Protein 1ML9 (pdb70)

GO terms:
  GO:0140949 histone H3K9 trimethyltransferase activity (F, EXP)
  GO:0005515 protein binding (F, IPI)

Radius of gyration: 18.86 Å; Cα contacts (8 Å, |Δi|>4): 586; chains: 1; bounding box: 35×44×51 Å

Secondary structure (P-SEA, 3-state):
cbbbbbbbccccccccccbbbbcbbbbcccccccccccbbbbbcccccccccccccccccccccccccccccccccccccaaaaaaccbbbbbccccccccccccccccccccbbbbbcccccccccccccccccccccccccccbbbcaaaaaaaaaccccccccccccccccccccccccccccccbbbbbbccccccccccbbbbccccbbbbbbbccccccccccccccccccccccbbbbbcccccccccccccc

CATH classification: 2.170.270.10

Solvent-accessible surface area: 13107 Å² total; per-residue (Å²): 221,50,90,64,58,52,36,43,211,92,61,151,30,139,34,92,110,93,20,138,82,32,118,104,16,62,90,11,214,130,11,78,81,12,35,132,86,134,101,92,24,2,81,16,84,63,39,56,25,0,42,111,86,109,1,82,4,6,101,87,46,78,123,152,69,25,3,8,0,56,74,78,69,102,102,45,38,16,1,43,55,66,3,18,87,63,74,56,28,1,17,0,0,11,151,65,15,67,14,32,79,81,0,37,0,15,19,1,58,108,22,36,85,14,31,3,32,2,24,55,10,75,126,123,24,36,0,0,50,2,73,63,78,3,104,98,0,38,13,1,13,53,3,6,0,32,12,4,17,5,123,49,0,72,109,41,43,25,109,14,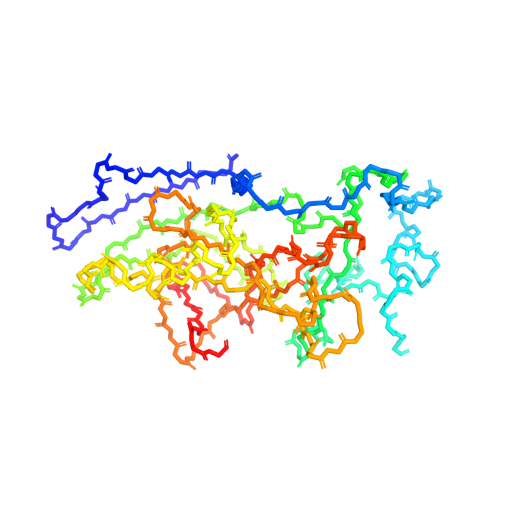80,122,86,95,114,11,72,42,38,16,29,35,6,74,79,34,40,70,116,100,72,45,60,104,67,35,34,26,138,26,15,12,4,7,0,16,89,62,0,0,5,0,37,17,4,26,75,30,107,113,18,10,0,20,39,3,8,22,0,12,9,38,36,22,40,30,26,10,26,12,0,0,0,0,42,86,99,4,82,133,42,57,38,0,17,2,28,56,122,113,82,65,75,47,36,30,47,54,59,97

Structure (mmCIF, N/CA/C/O backbone):
data_1ML9
#
_entry.id   1ML9
#
_cell.length_a   36.73
_cell.length_b   81.56
_cell.length_c   101.27
_cell.angle_alpha   90
_cell.angle_beta   90
_cell.angle_gamma   90
#
_symmetry.space_group_name_H-M   'P 21 21 21'
#
loop_
_entity.id
_entity.type
_entity.pdbx_description
1 polymer 'Histone H3 methyltransferase DIM-5'
2 non-polymer 'ZINC ION'
3 non-polymer 'UNKNOWN LIGAND'
4 water water
#
loop_
_atom_site.group_PDB
_atom_site.id
_atom_site.type_symbol
_atom_site.label_atom_id
_atom_site.label_alt_id
_atom_site.label_comp_id
_atom_site.label_asym_id
_atom_site.label_entity_id
_atom_site.label_seq_id
_atom_site.pdbx_PDB_ins_code
_atom_site.Cartn_x
_atom_site.Cartn_y
_atom_site.Cartn_z
_atom_site.occupancy
_atom_site.B_iso_or_equiv
_atom_site.auth_seq_id
_atom_site.auth_comp_id
_atom_site.auth_asym_id
_atom_site.auth_atom_id
_atom_site.pdbx_PDB_model_num
ATOM 1 N N . GLN A 1 9 ? 27.590 68.604 37.571 1.00 47.00 25 GLN A N 1
ATOM 2 C CA . GLN A 1 9 ? 28.279 69.740 36.886 1.00 45.98 25 GLN A CA 1
ATOM 3 C C . GLN A 1 9 ? 27.456 71.006 37.067 1.00 41.62 25 GLN A C 1
ATOM 4 O O . GLN A 1 9 ? 27.977 72.033 37.503 1.00 40.96 25 GLN A O 1
ATOM 10 N N . LEU A 1 10 ? 26.171 70.927 36.725 1.00 38.15 26 LEU A N 1
ATOM 11 C CA .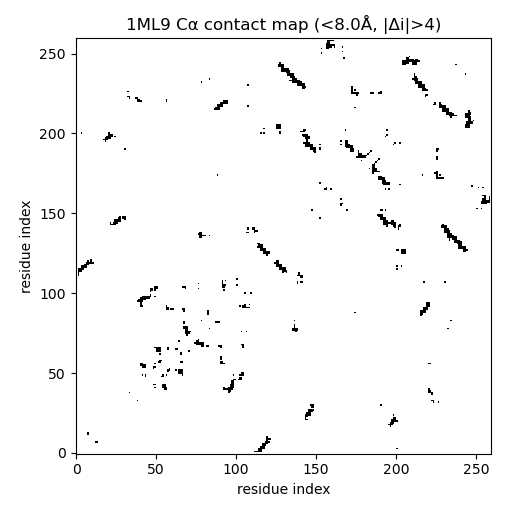 LEU A 1 10 ? 25.273 72.067 36.879 1.00 34.81 26 LEU A CA 1
ATOM 12 C C . LEU A 1 10 ? 24.872 72.089 38.346 1.00 32.74 26 LEU A C 1
ATOM 13 O O . LEU A 1 10 ? 24.718 71.035 38.975 1.00 33.66 26 LEU A O 1
ATOM 18 N N . PRO A 1 11 ? 24.691 73.286 38.915 1.00 28.14 27 PRO A N 1
ATOM 19 C CA . PRO A 1 11 ? 24.316 73.353 40.331 1.00 25.86 27 PRO A CA 1
ATOM 20 C C . PRO A 1 11 ? 22.866 73.022 40.651 1.00 24.23 27 PRO A C 1
ATOM 21 O O . PRO A 1 11 ? 21.985 73.120 39.796 1.00 27.13 27 PRO A O 1
ATOM 25 N N . ILE A 1 12 ? 22.635 72.589 41.885 1.00 21.70 28 ILE A N 1
ATOM 26 C CA . ILE A 1 12 ? 21.289 72.294 42.355 1.00 19.22 28 ILE A CA 1
ATOM 27 C C . ILE A 1 12 ? 21.159 73.078 43.655 1.00 20.52 28 ILE A C 1
ATOM 28 O O . ILE A 1 12 ? 21.999 72.964 44.555 1.00 17.23 28 ILE A O 1
ATOM 33 N N . SER A 1 13 ? 20.121 73.900 43.746 1.00 19.69 29 SER A N 1
ATOM 34 C CA . SER A 1 13 ? 19.913 74.686 44.944 1.00 19.23 29 SER A CA 1
ATOM 35 C C . SER A 1 13 ? 18.693 74.127 45.631 1.00 18.33 29 SER A C 1
ATOM 36 O O . SER A 1 13 ? 17.995 73.269 45.079 1.00 16.70 29 SER A O 1
ATOM 39 N N . ILE A 1 14 ? 18.456 74.598 46.846 1.00 15.43 30 ILE A N 1
ATOM 40 C CA . ILE A 1 14 ? 17.314 74.151 47.617 1.00 16.85 30 ILE A CA 1
ATOM 41 C C . ILE A 1 14 ? 16.859 75.345 48.424 1.00 18.98 30 ILE A C 1
ATOM 42 O O . ILE A 1 14 ? 17.682 76.112 48.921 1.00 20.55 30 ILE A O 1
ATOM 47 N N . VAL A 1 15 ? 15.549 75.528 48.511 1.00 18.67 31 VAL A N 1
ATOM 48 C CA . VAL A 1 15 ? 14.985 76.623 49.287 1.00 19.05 31 VAL A CA 1
ATOM 49 C C . VAL A 1 15 ? 13.742 76.107 50.003 1.00 19.44 31 VAL A C 1
ATOM 50 O O . VAL A 1 15 ? 13.028 75.245 49.483 1.00 18.00 31 VAL A O 1
ATOM 54 N N . ASN A 1 16 ? 13.502 76.610 51.207 1.00 17.68 32 ASN A N 1
ATOM 55 C CA . ASN A 1 16 ? 12.319 76.226 51.959 1.00 20.17 32 ASN A CA 1
ATOM 56 C C . ASN A 1 16 ? 11.787 77.474 52.624 1.00 22.17 32 ASN A C 1
ATOM 57 O O . ASN A 1 16 ? 12.241 77.845 53.701 1.00 19.92 32 ASN A O 1
ATOM 62 N N . ARG A 1 17 ? 10.824 78.124 51.977 1.00 24.69 33 ARG A N 1
ATOM 63 C CA . ARG A 1 17 ? 10.248 79.343 52.524 1.00 27.18 33 ARG A CA 1
ATOM 64 C C . ARG A 1 17 ? 8.919 79.041 53.203 1.00 25.62 33 ARG A C 1
ATOM 65 O O . ARG A 1 17 ? 8.191 79.956 53.582 1.00 27.88 33 ARG A O 1
ATOM 73 N N . GLU A 1 18 ? 8.620 77.761 53.392 1.00 20.75 34 GLU A N 1
ATOM 74 C CA . GLU A 1 18 ? 7.351 77.393 53.989 1.00 19.11 34 GLU A CA 1
ATOM 75 C C . GLU A 1 18 ? 7.367 76.808 55.399 1.00 20.10 34 GLU A C 1
ATOM 76 O O . GLU A 1 18 ? 6.576 77.220 56.256 1.00 19.40 34 GLU A O 1
ATOM 82 N N . ASP A 1 19 ? 8.255 75.858 55.662 1.00 19.49 35 ASP A N 1
ATOM 83 C CA . ASP A 1 19 ? 8.269 75.221 56.976 1.00 20.08 35 ASP A CA 1
ATOM 84 C C . ASP A 1 19 ? 9.668 74.829 57.424 1.00 18.74 35 ASP A C 1
ATOM 85 O O . ASP A 1 19 ? 10.648 75.202 56.783 1.00 22.01 35 ASP A O 1
ATOM 90 N N . ASP A 1 20 ? 9.763 74.064 58.510 1.00 18.40 36 ASP A N 1
ATOM 91 C CA . ASP A 1 20 ? 11.073 73.664 59.037 1.00 20.62 36 ASP A CA 1
ATOM 92 C C . ASP A 1 20 ? 11.605 72.327 58.543 1.00 20.55 36 ASP A C 1
ATOM 93 O O . ASP A 1 20 ? 12.451 71.712 59.198 1.00 21.76 36 ASP A O 1
ATOM 98 N N . ALA A 1 21 ? 11.129 71.890 57.383 1.00 21.04 37 ALA A N 1
ATOM 99 C CA . ALA A 1 21 ? 11.559 70.620 56.816 1.00 21.39 37 ALA A CA 1
ATOM 100 C C . ALA A 1 21 ? 12.839 70.728 55.998 1.00 22.44 37 ALA A C 1
ATOM 101 O O . ALA A 1 21 ? 13.168 71.788 55.459 1.00 21.10 37 ALA A O 1
ATOM 103 N N . PHE A 1 22 ? 13.565 69.616 55.928 1.00 21.86 38 PHE A N 1
ATOM 104 C CA . PHE A 1 22 ? 14.772 69.537 55.130 1.00 23.94 38 PHE A CA 1
ATOM 105 C C . PHE A 1 22 ? 14.997 68.117 54.656 1.00 23.37 38 PHE A C 1
ATOM 106 O O . PHE A 1 22 ? 14.286 67.197 55.060 1.00 23.47 38 PHE A O 1
ATOM 114 N N . LEU A 1 23 ? 15.985 67.940 53.791 1.00 21.64 39 LEU A N 1
ATOM 115 C CA . LEU A 1 23 ? 16.287 66.631 53.254 1.00 19.27 39 LEU A CA 1
ATOM 116 C C . LEU A 1 23 ? 16.781 65.679 54.321 1.00 20.05 39 LEU A C 1
ATOM 117 O O . LEU A 1 23 ? 17.446 66.075 55.271 1.00 23.35 39 LEU A O 1
ATOM 122 N N . ASN A 1 24 ? 16.437 64.411 54.166 1.00 21.50 40 ASN A N 1
ATOM 123 C CA . ASN A 1 24 ? 16.857 63.395 55.116 1.00 21.91 40 ASN A CA 1
ATOM 124 C C . ASN A 1 24 ? 18.380 63.320 55.185 1.00 18.68 40 ASN A C 1
ATOM 125 O O . ASN A 1 24 ? 19.068 63.398 54.161 1.00 18.59 40 ASN A O 1
ATOM 130 N N . PRO A 1 25 ? 18.929 63.160 56.397 1.00 18.82 41 PRO A N 1
ATOM 131 C CA . PRO A 1 25 ? 20.388 63.082 56.567 1.00 19.05 41 PRO A CA 1
ATOM 132 C C . PRO A 1 25 ? 21.058 61.911 55.852 1.00 18.50 41 PRO A C 1
ATOM 133 O O . PRO A 1 25 ? 22.276 61.936 55.648 1.00 18.13 41 PRO A O 1
ATOM 137 N N . ASN A 1 26 ? 20.274 60.903 55.470 1.00 16.16 42 ASN A N 1
ATOM 138 C CA . ASN A 1 26 ? 20.816 59.721 54.799 1.00 17.19 42 ASN A CA 1
ATOM 139 C C . ASN A 1 26 ? 20.736 59.777 53.280 1.00 16.70 42 ASN A C 1
ATOM 140 O O . ASN A 1 26 ? 21.355 58.962 52.593 1.00 15.99 42 ASN A O 1
ATOM 145 N N . PHE A 1 27 ? 19.970 60.724 52.753 1.00 17.18 43 PHE A N 1
ATOM 146 C CA . PHE A 1 27 ? 19.847 60.841 51.310 1.00 16.53 43 PHE A CA 1
ATOM 147 C C . PHE A 1 27 ? 21.117 61.391 50.688 1.00 16.65 43 PHE A C 1
ATOM 148 O O . PHE A 1 27 ? 21.792 62.253 51.246 1.00 15.36 43 PHE A O 1
ATOM 156 N N . ARG A 1 28 ? 21.427 60.882 49.510 1.00 18.09 44 ARG A N 1
ATOM 157 C CA . ARG A 1 28 ? 22.605 61.315 48.794 1.00 18.13 44 ARG A CA 1
ATOM 158 C C . ARG A 1 28 ? 22.287 61.482 47.313 1.00 16.95 44 ARG A C 1
ATOM 159 O O . ARG A 1 28 ? 21.490 60.727 46.733 1.00 15.55 44 ARG A O 1
ATOM 167 N N . PHE A 1 29 ? 22.900 62.491 46.711 1.00 14.96 45 PHE A N 1
ATOM 168 C CA . PHE A 1 29 ? 22.697 62.754 45.304 1.00 16.22 45 PHE A CA 1
ATOM 169 C C . PHE A 1 29 ? 23.756 61.994 44.534 1.00 17.89 45 PHE A C 1
ATOM 170 O O . PHE A 1 29 ? 24.901 61.898 44.978 1.00 14.57 45 PHE A O 1
ATOM 178 N N . ILE A 1 30 ? 23.369 61.432 43.393 1.00 19.41 46 ILE A N 1
ATOM 179 C CA . ILE A 1 30 ? 24.314 60.716 42.551 1.00 22.95 46 ILE A CA 1
ATOM 180 C C . ILE A 1 30 ? 24.218 61.264 41.136 1.00 26.46 46 ILE A C 1
ATOM 181 O O . ILE A 1 30 ? 23.212 61.866 40.745 1.00 25.88 46 ILE A O 1
ATOM 186 N N . ASP A 1 31 ? 25.289 61.038 40.389 1.00 30.78 47 ASP A N 1
ATOM 187 C CA . ASP A 1 31 ? 25.452 61.490 39.014 1.00 34.46 47 ASP A CA 1
ATOM 188 C C . ASP A 1 31 ? 25.141 60.384 38.005 1.00 33.85 47 ASP A C 1
ATOM 189 O O . ASP A 1 31 ? 24.679 60.642 36.897 1.00 33.70 47 ASP A O 1
ATOM 194 N N . HIS A 1 32 ? 25.417 59.150 38.397 1.00 32.24 48 HIS A N 1
ATOM 195 C CA . HIS A 1 32 ? 25.209 57.995 37.537 1.00 32.55 48 HIS A CA 1
ATOM 196 C C . HIS A 1 32 ? 24.408 56.984 38.329 1.00 30.49 48 HIS A C 1
ATOM 197 O O . HIS A 1 32 ? 24.310 57.088 39.547 1.00 28.38 48 HIS A O 1
ATOM 204 N N . SER A 1 33 ? 23.856 55.992 37.645 1.00 29.10 49 SER A N 1
ATOM 205 C CA . SER A 1 33 ? 23.090 54.972 38.336 1.00 27.11 49 SER A CA 1
ATOM 206 C C . SER A 1 33 ? 24.076 53.992 38.964 1.00 25.22 49 SER A C 1
ATOM 207 O O . SER A 1 33 ? 25.172 53.783 38.445 1.00 24.53 49 SER A O 1
ATOM 210 N N . ILE A 1 34 ? 23.702 53.434 40.109 1.00 22.39 50 ILE A N 1
ATOM 211 C CA . ILE A 1 34 ? 24.533 52.466 40.808 1.00 19.34 50 ILE A CA 1
ATOM 212 C C . ILE A 1 34 ? 23.937 51.125 40.404 1.00 18.86 50 ILE A C 1
ATOM 213 O O . ILE A 1 34 ? 22.730 50.956 40.411 1.00 18.23 50 ILE A O 1
ATOM 218 N N . ILE A 1 35 ? 24.784 50.182 40.026 1.00 19.55 51 ILE A N 1
ATOM 219 C CA . ILE A 1 35 ? 24.294 48.893 39.574 1.00 20.29 51 ILE A CA 1
ATOM 220 C C . ILE A 1 35 ? 24.406 47.767 40.588 1.00 19.56 51 ILE A C 1
ATOM 221 O O . ILE A 1 35 ? 25.485 47.472 41.106 1.00 18.63 51 ILE A O 1
ATOM 226 N N . GLY A 1 36 ? 23.265 47.155 40.878 1.00 20.61 52 GLY A N 1
ATOM 227 C CA . GLY A 1 36 ? 23.244 46.057 41.815 1.00 22.49 52 GLY A CA 1
ATOM 228 C C . GLY A 1 36 ? 24.204 44.976 41.350 1.00 26.58 52 GLY A C 1
ATOM 229 O O . GLY A 1 36 ? 24.362 44.732 40.142 1.00 21.56 52 GLY A O 1
ATOM 230 N N . LYS A 1 37 ? 24.843 44.328 42.323 1.00 29.51 53 LYS A N 1
ATOM 231 C CA . LYS A 1 37 ? 25.812 43.265 42.065 1.00 33.41 53 LYS A CA 1
ATOM 232 C C . LYS A 1 37 ? 25.256 42.105 41.236 1.00 34.56 53 LYS A C 1
ATOM 233 O O . LYS A 1 37 ? 26.000 41.456 40.490 1.00 33.18 53 LYS A O 1
ATOM 239 N N . ASN A 1 38 ? 23.956 41.850 41.371 1.00 33.27 54 ASN A N 1
ATOM 240 C CA . ASN A 1 38 ? 23.296 40.766 40.649 1.00 34.23 54 ASN A CA 1
ATOM 241 C C . ASN A 1 38 ? 22.696 41.203 39.328 1.00 32.65 54 ASN A C 1
ATOM 242 O O . ASN A 1 38 ? 22.102 40.398 38.610 1.00 31.17 54 ASN A O 1
ATOM 247 N N . VAL A 1 39 ? 22.841 42.480 39.002 1.00 33.23 55 VAL A N 1
ATOM 248 C CA . VAL A 1 39 ? 22.285 42.978 37.759 1.00 31.68 55 VAL A CA 1
ATOM 249 C C . VAL A 1 39 ? 23.119 42.539 36.567 1.00 32.77 55 VAL A C 1
ATOM 250 O O . VAL A 1 39 ? 24.302 42.859 36.464 1.00 31.71 55 VAL A O 1
ATOM 254 N N . PRO A 1 40 ? 22.510 41.774 35.652 1.00 34.22 56 PRO A N 1
ATOM 255 C CA . PRO A 1 40 ? 23.235 41.314 34.471 1.00 37.07 56 PRO A CA 1
ATOM 256 C C . PRO A 1 40 ? 23.461 42.467 33.484 1.00 39.51 56 PRO A C 1
ATOM 257 O O . PRO A 1 40 ? 22.578 43.306 33.285 1.00 41.25 56 PRO A O 1
ATOM 261 N N . VAL A 1 41 ? 24.646 42.519 32.889 1.00 40.14 57 VAL A N 1
ATOM 262 C CA . VAL A 1 41 ? 24.959 43.564 31.920 1.00 42.40 57 VAL A CA 1
ATOM 263 C C . VAL A 1 41 ? 25.553 42.941 30.657 1.00 43.68 57 VAL A C 1
ATOM 264 O O . VAL A 1 41 ? 26.302 41.967 30.735 1.00 45.40 57 VAL A O 1
ATOM 268 N N . ALA A 1 42 ? 25.208 43.501 29.499 1.00 43.55 58 ALA A N 1
ATOM 269 C CA . ALA A 1 42 ? 25.696 42.996 28.219 1.00 43.09 58 ALA A CA 1
ATOM 270 C C . ALA A 1 42 ? 27.151 42.563 28.307 1.00 45.10 58 ALA A C 1
ATOM 271 O O . ALA A 1 42 ? 27.999 43.295 28.821 1.00 45.75 58 ALA A O 1
ATOM 273 N N . ASP A 1 43 ? 27.439 41.364 27.812 1.00 45.93 59 ASP A N 1
ATOM 274 C CA . ASP A 1 43 ? 28.805 40.867 27.821 1.00 44.31 59 ASP A CA 1
ATOM 275 C C . ASP A 1 43 ? 29.663 41.770 26.933 1.00 42.87 59 ASP A C 1
ATOM 276 O O . ASP A 1 43 ? 29.209 42.302 25.920 1.00 40.21 59 ASP A O 1
ATOM 278 N N . GLN A 1 44 ? 30.904 41.947 27.354 1.00 42.49 60 GLN A N 1
ATOM 279 C CA . GLN A 1 44 ? 31.892 42.755 26.661 1.00 42.34 60 GLN A CA 1
ATOM 280 C C . GLN A 1 44 ? 31.864 42.635 25.132 1.00 40.30 60 GLN A C 1
ATOM 281 O O . GLN A 1 44 ? 31.752 43.633 24.418 1.00 38.29 60 GLN A O 1
ATOM 287 N N . SER A 1 45 ? 31.969 41.400 24.648 1.00 37.52 61 SER A N 1
ATOM 288 C CA . SER A 1 45 ? 32.003 41.084 23.220 1.00 33.48 61 SER A CA 1
ATOM 289 C C . SER A 1 45 ? 30.782 41.501 22.402 1.00 28.49 61 SER A C 1
ATOM 290 O O . SER A 1 45 ? 30.872 41.650 21.190 1.00 25.33 61 SER A O 1
ATOM 293 N N . PHE A 1 46 ? 29.649 41.690 23.064 1.00 25.41 62 PHE A 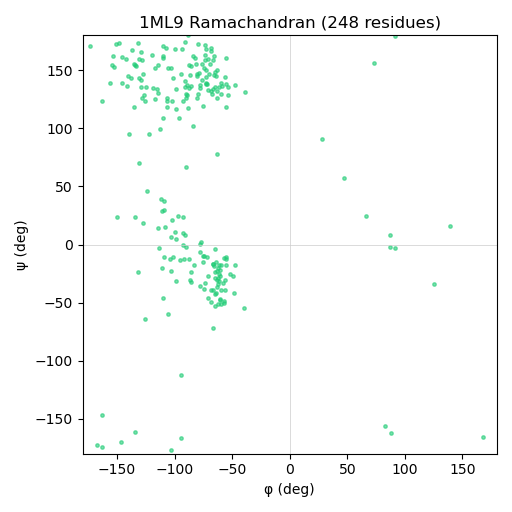N 1
ATOM 294 C CA . PHE A 1 46 ? 28.425 42.079 22.382 1.00 25.96 62 PHE A CA 1
ATOM 295 C C . PHE A 1 46 ? 28.317 43.581 22.134 1.00 27.15 62 PHE A C 1
ATOM 296 O O . PHE A 1 46 ? 27.518 44.022 21.307 1.00 25.78 62 PHE A O 1
ATOM 304 N N . ARG A 1 47 ? 29.115 44.366 22.851 1.00 28.91 63 ARG A N 1
ATOM 305 C CA . ARG A 1 47 ? 29.084 45.820 22.708 1.00 31.52 63 ARG A CA 1
ATOM 306 C C . ARG A 1 47 ? 29.582 46.298 21.350 1.00 30.03 63 ARG A C 1
ATOM 307 O O . ARG A 1 47 ? 30.659 45.922 20.904 1.00 30.61 63 ARG A O 1
ATOM 315 N N . VAL A 1 48 ? 28.796 47.143 20.700 1.00 30.73 64 VAL A N 1
ATOM 316 C CA . VAL A 1 48 ? 29.168 47.663 19.396 1.00 32.43 64 VAL A CA 1
ATOM 317 C C . VAL A 1 48 ? 28.782 49.144 19.247 1.00 34.71 64 VAL A C 1
ATOM 318 O O . VAL A 1 48 ? 27.694 49.563 19.658 1.00 33.66 64 VAL A O 1
ATOM 322 N N . GLY A 1 49 ? 29.702 49.932 18.689 1.00 35.03 65 GLY A N 1
ATOM 323 C CA . GLY A 1 49 ? 29.451 51.345 18.462 1.00 37.33 65 GLY A CA 1
ATOM 324 C C . GLY A 1 49 ? 29.428 51.596 16.962 1.00 40.57 65 GLY A C 1
ATOM 325 O O . GLY A 1 49 ? 30.039 50.838 16.207 1.00 42.49 65 GLY A O 1
ATOM 326 N N . CYS A 1 50 ? 28.730 52.637 16.514 1.00 41.43 66 CYS A N 1
ATOM 327 C CA . CYS A 1 50 ? 28.670 52.936 15.085 1.00 41.53 66 CYS A CA 1
ATOM 328 C C . CYS A 1 50 ? 30.047 53.357 14.590 1.00 42.16 66 CYS A C 1
ATOM 329 O O . CYS A 1 50 ? 30.894 53.776 15.377 1.00 40.71 66 CYS A O 1
ATOM 332 N N . SER A 1 51 ? 30.271 53.239 13.285 1.00 44.75 67 SER A N 1
ATOM 333 C CA . SER A 1 51 ? 31.560 53.597 12.696 1.00 48.89 67 SER A CA 1
ATOM 334 C C . SER A 1 51 ? 31.469 54.845 11.821 1.00 50.57 67 SER A C 1
ATOM 335 O O . SER A 1 51 ? 32.243 55.012 10.876 1.00 51.05 67 SER A O 1
ATOM 338 N N . CYS A 1 52 ? 30.528 55.725 12.149 1.00 51.43 68 CYS A N 1
ATOM 339 C CA . CYS A 1 52 ? 30.332 56.949 11.388 1.00 51.54 68 CYS A CA 1
ATOM 340 C C . CYS A 1 52 ? 31.605 57.771 11.227 1.00 52.57 68 CYS A C 1
ATOM 341 O O . CYS A 1 52 ? 32.371 57.951 12.182 1.00 51.95 68 CYS A O 1
ATOM 344 N N . ALA A 1 53 ? 31.821 58.255 10.004 1.00 53.49 69 ALA A N 1
ATOM 345 C CA . ALA A 1 53 ? 32.994 59.053 9.697 1.00 54.23 69 ALA A CA 1
ATOM 346 C C . ALA A 1 53 ? 33.081 60.312 10.537 1.00 56.13 69 ALA A C 1
ATOM 347 O O . ALA A 1 53 ? 34.115 60.591 11.142 1.00 56.35 69 ALA A O 1
ATOM 348 N N . SER A 1 54 ? 31.993 61.077 10.571 1.00 56.55 70 SER A N 1
ATOM 349 C CA . SER A 1 54 ? 31.951 62.308 11.351 1.00 55.93 70 SER A CA 1
ATOM 350 C C .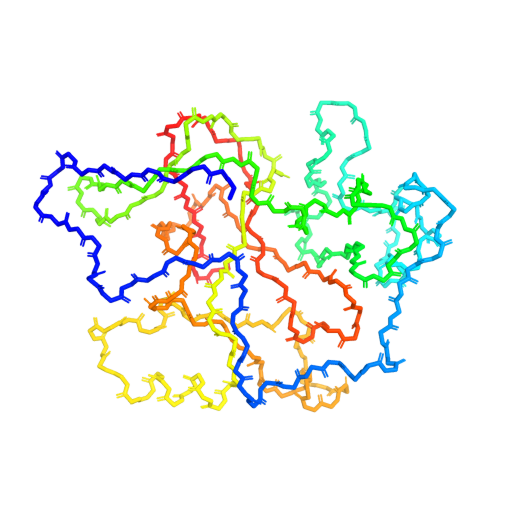 SER A 1 54 ? 30.654 62.387 12.147 1.00 55.51 70 SER A C 1
ATOM 351 O O . SER A 1 54 ? 29.635 61.801 11.760 1.00 54.77 70 SER A O 1
ATOM 353 N N . ASP A 1 55 ? 30.704 63.123 13.255 1.00 54.05 71 ASP A N 1
ATOM 354 C CA . ASP A 1 55 ? 29.549 63.303 14.128 1.00 51.83 71 ASP A CA 1
ATOM 355 C C . ASP A 1 55 ? 28.287 63.661 13.355 1.00 52.76 71 ASP A C 1
ATOM 356 O O . ASP A 1 55 ? 27.178 63.528 13.866 1.00 54.53 71 ASP A O 1
ATOM 361 N N . GLU A 1 56 ? 28.453 64.107 12.118 1.00 53.67 72 GLU A N 1
ATOM 362 C CA . GLU A 1 56 ? 27.317 64.495 11.300 1.00 53.74 72 GLU A CA 1
ATOM 363 C C . GLU A 1 56 ? 26.556 63.313 10.698 1.00 54.60 72 GLU A C 1
ATOM 364 O O . GLU A 1 56 ? 25.333 63.365 10.580 1.00 53.95 72 GLU A O 1
ATOM 366 N N . GLU A 1 57 ? 27.269 62.251 10.324 1.00 55.32 73 GLU A N 1
ATOM 367 C CA . GLU A 1 57 ? 26.611 61.094 9.729 1.00 54.92 73 GLU A CA 1
ATOM 368 C C . GLU A 1 57 ? 25.652 60.362 10.660 1.00 55.32 73 GLU A C 1
ATOM 369 O O . GLU A 1 57 ? 24.664 59.764 10.219 1.00 54.07 73 GLU A O 1
ATOM 370 N N . CYS A 1 58 ? 25.942 60.425 11.956 1.00 54.23 74 CYS A N 1
ATOM 371 C CA . CYS A 1 58 ? 25.136 59.760 12.972 1.00 51.50 74 CYS A CA 1
ATOM 372 C C . CYS A 1 58 ? 23.652 60.115 12.978 1.00 51.49 74 CYS A C 1
ATOM 373 O O . CYS A 1 58 ? 22.854 59.389 13.566 1.00 53.54 74 CYS A O 1
ATOM 376 N N . MET A 1 59 ? 23.266 61.216 12.341 1.00 52.14 75 MET A N 1
ATOM 377 C CA . MET A 1 59 ? 21.853 61.586 12.334 1.00 53.42 75 MET A CA 1
ATOM 378 C C . MET A 1 59 ? 21.086 61.026 11.150 1.00 53.52 75 MET A C 1
ATOM 379 O O . MET A 1 59 ? 19.923 61.364 10.943 1.00 51.81 75 MET A O 1
ATOM 384 N N . TYR A 1 60 ? 21.737 60.158 10.381 1.00 56.31 76 TYR A N 1
ATOM 385 C CA . TYR A 1 60 ? 21.106 59.550 9.213 1.00 57.08 76 TYR A CA 1
ATOM 386 C C . TYR A 1 60 ? 20.818 58.055 9.387 1.00 57.65 76 TYR A C 1
ATOM 387 O O . TYR A 1 60 ? 21.406 57.381 10.240 1.00 57.20 76 TYR A O 1
ATOM 396 N N . SER A 1 61 ? 19.910 57.549 8.559 1.00 57.55 77 SER A N 1
ATOM 397 C CA . SER A 1 61 ? 19.508 56.148 8.597 1.00 56.55 77 SER A CA 1
ATOM 398 C C . SER A 1 61 ? 20.666 55.167 8.455 1.00 55.46 77 SER A C 1
ATOM 399 O O . SER A 1 61 ? 20.494 53.972 8.673 1.00 55.90 77 SER A O 1
ATOM 402 N N . THR A 1 62 ? 21.841 55.670 8.097 1.00 54.63 78 THR A N 1
ATOM 403 C CA . THR A 1 62 ? 23.012 54.819 7.917 1.00 53.75 78 THR A CA 1
ATOM 404 C C . THR A 1 62 ? 23.811 54.596 9.194 1.00 53.46 78 THR A C 1
ATOM 405 O O . THR A 1 62 ? 24.695 53.740 9.239 1.00 53.91 78 THR A O 1
ATOM 409 N N . CYS A 1 63 ? 23.526 55.371 10.231 1.00 51.11 79 CYS A N 1
ATOM 410 C CA . CYS A 1 63 ? 24.248 55.195 11.478 1.00 49.13 79 CYS A CA 1
ATOM 411 C C . CYS A 1 63 ? 23.839 53.840 12.065 1.00 48.91 79 CYS A C 1
ATOM 412 O O . CYS A 1 63 ? 22.651 53.510 12.125 1.00 46.74 79 CYS A O 1
ATOM 415 N N . GLN A 1 64 ? 24.827 53.049 12.474 1.00 48.59 80 GLN A N 1
ATOM 416 C CA . GLN A 1 64 ? 24.573 51.730 13.047 1.00 50.16 80 GLN A CA 1
ATOM 417 C C . GLN A 1 64 ? 23.648 51.802 14.253 1.00 48.94 80 GLN A C 1
ATOM 418 O O . GLN A 1 64 ? 22.780 50.951 14.443 1.00 50.33 80 GLN A O 1
ATOM 424 N N . CYS A 1 65 ? 23.851 52.830 15.065 1.00 46.70 81 CYS A N 1
ATOM 425 C CA . CYS A 1 65 ? 23.074 53.048 16.273 1.00 43.17 81 CYS A CA 1
ATOM 426 C C . CYS A 1 65 ? 21.583 53.164 16.036 1.00 42.88 81 CYS A C 1
ATOM 427 O O . CYS A 1 65 ? 20.778 52.743 16.866 1.00 43.39 81 CYS A O 1
ATOM 430 N N . LEU A 1 66 ? 21.211 53.720 14.894 1.00 43.50 82 LEU A N 1
ATOM 431 C CA . LEU A 1 66 ? 19.805 53.889 14.574 1.00 45.06 82 LEU A CA 1
ATOM 432 C C . LEU A 1 66 ? 19.266 52.698 13.776 1.00 46.77 82 LEU A C 1
ATOM 433 O O . LEU A 1 66 ? 18.136 52.729 13.280 1.00 45.94 82 LEU A O 1
ATOM 438 N N . ASP A 1 67 ? 20.068 51.635 13.683 1.00 48.68 83 ASP A N 1
ATOM 439 C CA . ASP A 1 67 ? 19.682 50.445 12.921 1.00 51.28 83 ASP A CA 1
ATOM 440 C C . ASP A 1 67 ? 18.480 49.668 13.444 1.00 52.64 83 ASP A C 1
ATOM 441 O O . ASP A 1 67 ? 18.045 48.705 12.813 1.00 53.17 83 ASP A O 1
ATOM 446 N N . GLU A 1 68 ? 17.934 50.088 14.583 1.00 55.12 84 GLU A N 1
ATOM 447 C CA . GLU A 1 68 ? 16.787 49.397 15.163 1.00 56.79 84 GLU A CA 1
ATOM 448 C C . GLU A 1 68 ? 15.479 50.173 15.089 1.00 58.65 84 GLU A C 1
ATOM 449 O O . GLU A 1 68 ? 14.414 49.623 15.366 1.00 58.90 84 GLU A O 1
ATOM 455 N N . MET A 1 69 ? 15.548 51.447 14.717 1.00 62.14 85 MET A N 1
ATOM 456 C CA . MET A 1 69 ? 14.338 52.255 14.619 1.00 65.72 85 MET A CA 1
ATOM 457 C C . MET A 1 69 ? 13.884 52.398 13.171 1.00 68.51 85 MET A C 1
ATOM 458 O O . MET A 1 69 ? 14.708 52.509 12.264 1.00 68.50 85 MET A O 1
ATOM 463 N N . ALA A 1 70 ? 12.566 52.394 12.968 1.00 72.81 86 ALA A N 1
ATOM 464 C CA . ALA A 1 70 ? 11.969 52.503 11.636 1.00 77.47 86 ALA A CA 1
ATOM 465 C C . ALA A 1 70 ? 12.162 53.879 10.983 1.00 81.22 86 ALA A C 1
ATOM 466 O O . ALA A 1 70 ? 12.602 54.831 11.634 1.00 82.63 86 ALA A O 1
ATOM 468 N N . PRO A 1 71 ? 11.844 53.997 9.681 1.00 83.98 87 PRO A N 1
ATOM 469 C CA . PRO A 1 71 ? 11.998 55.269 8.969 1.00 85.07 87 PRO A CA 1
ATOM 470 C C . PRO A 1 71 ? 10.760 56.170 9.066 1.00 86.14 87 PRO A C 1
ATOM 471 O O . PRO A 1 71 ? 9.762 55.807 9.692 1.00 86.07 87 PRO A O 1
ATOM 475 N N . ASP A 1 72 ? 10.836 57.341 8.441 1.00 87.37 88 ASP A N 1
ATOM 476 C CA . ASP A 1 72 ? 9.729 58.294 8.456 1.00 88.09 88 ASP A CA 1
ATOM 477 C C . ASP A 1 72 ? 9.322 58.687 7.040 1.00 88.97 88 ASP A C 1
ATOM 478 O O . ASP A 1 72 ? 10.121 58.598 6.106 1.00 90.42 88 ASP A O 1
ATOM 480 N N . LYS A 1 84 ? 17.975 61.874 7.789 1.00 58.39 100 LYS A N 1
ATOM 481 C CA . LYS A 1 84 ? 17.841 62.331 9.170 1.00 56.64 100 LYS A CA 1
ATOM 482 C C . LYS A 1 84 ? 16.798 61.498 9.914 1.00 55.26 100 LYS A C 1
ATOM 483 O O . LYS A 1 84 ? 15.610 61.836 9.921 1.00 54.97 100 LYS A O 1
ATOM 485 N N . ARG A 1 85 ? 17.250 60.414 10.544 1.00 53.16 101 ARG A N 1
ATOM 486 C CA . ARG A 1 85 ? 16.353 59.529 11.279 1.00 50.40 101 ARG A CA 1
ATOM 487 C C . ARG A 1 85 ? 16.399 59.686 12.804 1.00 48.34 101 ARG A C 1
ATOM 488 O O . ARG A 1 85 ? 15.432 59.337 13.478 1.00 48.44 101 ARG A O 1
ATOM 490 N N . PHE A 1 86 ? 17.497 60.214 13.353 1.00 47.21 102 PHE A N 1
ATOM 491 C CA . PHE A 1 86 ? 17.606 60.370 14.809 1.00 44.40 102 PHE A CA 1
ATOM 492 C C . PHE A 1 86 ? 16.457 61.185 15.428 1.00 43.11 102 PHE A C 1
ATOM 493 O O . PHE A 1 86 ? 15.749 61.913 14.728 1.00 43.37 102 PHE A O 1
ATOM 501 N N . ALA A 1 87 ? 16.273 61.035 16.741 1.00 41.76 103 ALA A N 1
ATOM 502 C CA . ALA A 1 87 ? 15.179 61.668 17.486 1.00 39.04 103 ALA A CA 1
ATOM 503 C C . ALA A 1 87 ? 15.236 63.159 17.791 1.00 38.28 103 ALA A C 1
ATOM 504 O O . ALA A 1 87 ? 14.251 63.727 18.260 1.00 38.49 103 ALA A O 1
ATOM 506 N N . TYR A 1 88 ? 16.373 63.795 17.542 1.00 39.10 104 TYR A N 1
ATOM 507 C CA . TYR A 1 88 ? 16.508 65.221 17.817 1.00 40.76 104 TYR A CA 1
ATOM 508 C C . TYR A 1 88 ? 16.487 66.037 16.538 1.00 41.56 104 TYR A C 1
ATOM 509 O O . TYR A 1 88 ? 16.866 65.548 15.480 1.00 42.91 104 TYR A O 1
ATOM 518 N N . TYR A 1 89 ? 16.040 67.282 16.633 1.00 42.52 105 TYR A N 1
ATOM 519 C CA . TYR A 1 89 ? 15.972 68.135 15.457 1.00 43.25 105 TYR A CA 1
ATOM 520 C C . TYR A 1 89 ? 17.353 68.527 14.964 1.00 46.27 105 TYR A C 1
ATOM 521 O O . TYR A 1 89 ? 18.290 68.677 15.748 1.00 46.97 105 TYR A O 1
ATOM 530 N N . SER A 1 90 ? 17.454 68.673 13.645 1.00 50.33 106 SER A N 1
ATOM 531 C CA . SER A 1 90 ? 18.689 69.016 12.940 1.00 52.18 106 SER A CA 1
ATOM 532 C C . SER A 1 90 ? 19.218 70.420 13.238 1.00 53.00 106 SER A C 1
ATOM 533 O O . SER A 1 90 ? 20.235 70.589 13.910 1.00 52.23 106 SER A O 1
ATOM 536 N N . GLN A 1 91 ? 18.524 71.421 12.708 1.00 55.30 107 GLN A N 1
ATOM 537 C CA . GLN A 1 91 ? 18.889 72.818 12.903 1.00 56.21 107 GLN A CA 1
ATOM 538 C C . GLN A 1 91 ? 17.620 73.598 13.249 1.00 56.52 107 GLN A C 1
ATOM 539 O O . GLN A 1 91 ? 16.616 73.014 13.659 1.00 56.50 107 GLN A O 1
ATOM 541 N N . GLY A 1 92 ? 17.669 74.918 13.093 1.00 56.49 108 GLY A N 1
ATOM 542 C CA . GLY A 1 92 ? 16.502 75.734 13.382 1.00 55.11 108 GLY A CA 1
ATOM 543 C C . GLY A 1 92 ? 16.300 76.106 14.840 1.00 53.53 108 GLY A C 1
ATOM 544 O O . GLY A 1 92 ? 17.244 76.128 15.635 1.00 52.76 108 GLY A O 1
ATOM 545 N N . ALA A 1 93 ? 15.052 76.397 15.190 1.00 51.99 109 ALA A N 1
ATOM 546 C CA . ALA A 1 93 ? 14.705 76.792 16.550 1.00 50.60 109 ALA A CA 1
ATOM 547 C C . ALA A 1 93 ? 14.713 75.634 17.545 1.00 49.09 109 ALA A C 1
ATOM 548 O O . ALA A 1 93 ? 15.135 75.801 18.685 1.00 49.14 109 ALA A O 1
ATOM 550 N N . LYS A 1 94 ? 14.254 74.462 17.117 1.00 48.41 110 LYS A N 1
ATOM 551 C CA . LYS A 1 94 ? 14.208 73.308 18.008 1.00 46.70 110 LYS A CA 1
ATOM 552 C C . LYS A 1 94 ? 15.396 72.352 17.882 1.00 45.65 110 LYS A C 1
ATOM 553 O O . LYS A 1 94 ? 15.279 71.177 18.219 1.00 47.36 110 LYS A O 1
ATOM 559 N N . LYS A 1 95 ? 16.535 72.850 17.413 1.00 43.13 111 LYS A N 1
ATOM 560 C CA . LYS A 1 95 ? 17.719 72.006 17.267 1.00 41.72 111 LYS A CA 1
ATOM 561 C C . LYS A 1 95 ? 18.188 71.478 18.624 1.00 41.15 111 LYS A C 1
ATOM 562 O O . LYS A 1 95 ? 18.307 72.241 19.583 1.00 41.67 111 LYS A O 1
ATOM 564 N N . GLY A 1 96 ? 18.452 70.173 18.697 1.00 39.75 112 GLY A N 1
ATOM 565 C CA . GLY A 1 96 ? 18.909 69.555 19.934 1.00 34.84 112 GLY A CA 1
ATOM 566 C C . GLY A 1 96 ? 17.765 69.118 20.829 1.00 33.87 112 GLY A C 1
ATOM 567 O O . GLY A 1 96 ? 17.978 68.546 21.898 1.00 33.27 112 GLY A O 1
ATOM 568 N N . LEU A 1 97 ? 16.544 69.389 20.384 1.00 32.71 113 LEU A N 1
ATOM 569 C CA . LEU A 1 97 ? 15.348 69.042 21.138 1.00 33.28 113 LEU A CA 1
ATOM 570 C C . LEU A 1 97 ? 14.665 67.802 20.566 1.00 34.22 113 LEU A C 1
ATOM 571 O O . LEU A 1 97 ? 14.773 67.518 19.374 1.00 34.88 113 LEU A O 1
ATOM 576 N N . LEU A 1 98 ? 13.960 67.069 21.421 1.00 33.53 114 LEU A N 1
ATOM 577 C CA . LEU A 1 98 ? 13.255 65.863 21.000 1.00 34.89 114 LEU A CA 1
ATOM 578 C C . LEU A 1 98 ? 12.246 66.198 19.916 1.00 36.38 114 LEU A C 1
ATOM 579 O O . LEU A 1 98 ? 11.512 67.184 20.023 1.00 36.17 114 LEU A O 1
ATOM 584 N N . ARG A 1 99 ? 12.201 65.369 18.881 1.00 38.61 115 ARG A N 1
ATOM 585 C CA . ARG A 1 99 ? 11.272 65.582 17.778 1.00 42.70 115 ARG A CA 1
ATOM 586 C C . ARG A 1 99 ? 9.833 65.270 18.178 1.00 43.68 115 ARG A C 1
ATOM 587 O O . ARG A 1 99 ? 9.586 64.418 19.031 1.00 42.85 115 ARG A O 1
ATOM 595 N N . ASP A 1 100 ? 8.889 65.968 17.554 1.00 45.67 116 ASP A N 1
ATOM 596 C CA . ASP A 1 100 ? 7.476 65.771 17.841 1.00 47.02 116 ASP A CA 1
ATOM 597 C C . ASP A 1 100 ? 7.068 64.352 17.500 1.00 48.12 116 ASP A C 1
ATOM 598 O O . ASP A 1 100 ? 6.052 63.851 17.991 1.00 50.13 116 ASP A O 1
ATOM 603 N N . ARG A 1 101 ? 7.868 63.707 16.654 1.00 47.67 117 ARG A N 1
ATOM 604 C CA . ARG A 1 101 ? 7.616 62.328 16.252 1.00 46.22 117 ARG A CA 1
ATOM 605 C C . ARG A 1 101 ? 7.752 61.433 17.482 1.00 44.98 117 ARG A C 1
ATOM 606 O O . ARG A 1 101 ? 6.848 60.662 17.809 1.00 45.96 117 ARG A O 1
ATOM 608 N N . VAL A 1 102 ? 8.887 61.553 18.162 1.00 41.34 118 VAL A N 1
ATOM 609 C CA . VAL A 1 102 ? 9.142 60.764 19.354 1.00 39.45 118 VAL A CA 1
ATOM 610 C C . VAL A 1 102 ? 8.232 61.192 20.494 1.00 40.94 118 VAL A C 1
ATOM 611 O O . VAL A 1 102 ? 7.595 60.357 21.136 1.00 40.58 118 VAL A O 1
ATOM 615 N N . LEU A 1 103 ? 8.180 62.499 20.742 1.00 41.46 119 LEU A N 1
ATOM 616 C CA . LEU A 1 103 ? 7.350 63.053 21.807 1.00 41.03 119 LEU A CA 1
ATOM 617 C C . LEU A 1 103 ? 5.941 62.491 21.754 1.00 40.08 119 LEU A C 1
ATOM 618 O O . LEU A 1 103 ? 5.350 62.167 22.785 1.00 38.66 119 LEU A O 1
ATOM 623 N N . GLN A 1 104 ? 5.408 62.375 20.543 1.00 41.38 120 GLN A N 1
ATOM 624 C CA . GLN A 1 104 ? 4.056 61.868 20.356 1.00 42.84 120 GLN A CA 1
ATOM 625 C C . GLN A 1 104 ? 3.989 60.341 20.262 1.00 44.30 120 GLN A C 1
ATOM 626 O O . GLN A 1 104 ? 2.996 59.735 20.662 1.00 44.73 120 GLN A O 1
ATOM 628 N N . SER A 1 105 ? 5.046 59.718 19.749 1.00 44.96 121 SER A N 1
ATOM 629 C CA . SER A 1 105 ? 5.079 58.261 19.608 1.00 46.22 121 SER A CA 1
ATOM 630 C C . SER A 1 105 ? 5.546 57.523 20.865 1.00 47.62 121 SER A C 1
ATOM 631 O O . SER A 1 105 ? 5.115 56.397 21.127 1.00 47.78 121 SER A O 1
ATOM 634 N N . GLN A 1 106 ? 6.436 58.160 21.624 1.00 46.92 122 GLN A N 1
ATOM 635 C CA . GLN A 1 106 ? 6.999 57.594 22.847 1.00 45.57 122 GLN A CA 1
ATOM 636 C C . GLN A 1 106 ? 7.872 56.364 22.578 1.00 43.59 122 GLN A C 1
ATOM 637 O O . GLN A 1 106 ? 8.061 55.516 23.448 1.00 44.39 122 GLN A O 1
ATOM 643 N N . GLU A 1 107 ? 8.404 56.274 21.365 1.00 39.52 123 GLU A N 1
ATOM 644 C CA . GLU A 1 107 ? 9.277 55.167 21.003 1.00 37.53 123 GLU A CA 1
ATOM 645 C C . GLU A 1 107 ? 10.573 55.327 21.790 1.00 35.33 123 GLU A C 1
ATOM 646 O O . GLU A 1 107 ? 10.814 56.379 22.377 1.00 36.07 123 GLU A O 1
ATOM 652 N N . PRO A 1 108 ? 11.419 54.284 21.826 1.00 32.58 124 PRO A N 1
ATOM 653 C CA . PRO A 1 108 ? 12.662 54.441 22.575 1.00 32.03 124 PRO A CA 1
ATOM 654 C C . PRO A 1 108 ? 13.583 55.334 21.773 1.00 30.88 124 PRO A C 1
ATOM 655 O O . PRO A 1 108 ? 13.417 55.480 20.563 1.00 30.69 124 PRO A O 1
ATOM 659 N N . ILE A 1 109 ? 14.543 55.939 22.455 1.00 30.22 125 ILE A N 1
ATOM 660 C CA . ILE A 1 109 ? 15.496 56.821 21.815 1.00 26.54 125 ILE A CA 1
ATOM 661 C C . ILE A 1 109 ? 16.820 56.095 21.752 1.00 26.86 125 ILE A C 1
ATOM 662 O O . ILE A 1 109 ? 17.382 55.744 22.784 1.00 24.59 125 ILE A O 1
ATOM 667 N N . TYR A 1 110 ? 17.303 55.865 20.534 1.00 27.52 126 TYR A N 1
ATOM 668 C CA . TYR A 1 110 ? 18.577 55.184 20.310 1.00 28.39 126 TYR A CA 1
ATOM 669 C C . TYR A 1 110 ? 19.686 56.213 20.106 1.00 28.98 126 TYR A C 1
ATOM 670 O O . TYR A 1 110 ? 19.743 56.887 19.073 1.00 30.92 126 TYR A O 1
ATOM 679 N N . GLU A 1 111 ? 20.561 56.317 21.101 1.00 28.46 127 GLU A N 1
ATOM 680 C CA . GLU A 1 111 ? 21.660 57.272 21.090 1.00 27.75 127 GLU A CA 1
ATOM 681 C C . GLU A 1 111 ? 23.017 56.627 20.876 1.00 31.24 127 GLU A C 1
ATOM 682 O O . GLU A 1 111 ? 23.162 55.403 20.930 1.00 29.78 127 GLU A O 1
ATOM 688 N N . CYS A 1 112 ? 24.019 57.469 20.640 1.00 32.06 128 CYS A N 1
ATOM 689 C CA . CYS A 1 112 ? 25.374 56.979 20.490 1.00 33.67 128 CYS A CA 1
ATOM 690 C C . CYS A 1 112 ? 25.848 56.756 21.924 1.00 33.55 128 CYS A C 1
ATOM 691 O O . CYS A 1 112 ? 25.153 57.139 22.872 1.00 32.89 128 CYS A O 1
ATOM 694 N N . HIS A 1 113 ? 27.020 56.161 22.101 1.00 31.61 129 HIS A N 1
ATOM 695 C CA . HIS A 1 113 ? 27.459 55.835 23.449 1.00 32.09 129 HIS A CA 1
ATOM 696 C C . HIS A 1 113 ? 28.923 55.458 23.475 1.00 34.36 129 HIS A C 1
ATOM 697 O O . HIS A 1 113 ? 29.617 55.559 22.465 1.00 35.51 129 HIS A O 1
ATOM 704 N N . GLN A 1 114 ? 29.382 55.001 24.636 1.00 37.41 130 GLN A N 1
ATOM 705 C CA . GLN A 1 114 ? 30.767 54.580 24.779 1.00 43.11 130 GLN A CA 1
ATOM 706 C C . GLN A 1 114 ? 31.007 53.526 23.703 1.00 44.96 130 GLN A C 1
ATOM 707 O O . GLN A 1 114 ? 30.351 52.480 23.689 1.00 45.77 130 GLN A O 1
ATOM 713 N N . GLY A 1 115 ? 31.927 53.811 22.788 1.00 43.99 131 GLY A N 1
ATOM 714 C CA . GLY A 1 115 ? 32.209 52.855 21.736 1.00 42.20 131 GLY A CA 1
ATOM 715 C C . GLY A 1 115 ? 32.091 53.421 20.341 1.00 41.26 131 GLY A C 1
ATOM 716 O O . GLY A 1 115 ? 32.839 53.019 19.452 1.00 42.91 131 GLY A O 1
ATOM 717 N N . CYS A 1 116 ? 31.161 54.346 20.135 1.00 40.26 132 CYS A N 1
ATOM 718 C CA . CYS A 1 116 ? 30.979 54.946 18.820 1.00 41.95 132 CYS A CA 1
ATOM 719 C C . CYS A 1 116 ? 32.197 55.730 18.338 1.00 44.98 132 CYS A C 1
ATOM 720 O O . CYS A 1 116 ? 32.944 56.298 19.138 1.00 46.44 132 CYS A O 1
ATOM 723 N N . ALA A 1 117 ? 32.373 55.763 17.018 1.00 46.31 133 ALA A N 1
ATOM 724 C CA . ALA A 1 117 ? 33.491 56.452 16.379 1.00 47.51 133 ALA A CA 1
ATOM 725 C C . ALA A 1 117 ? 33.297 57.968 16.317 1.00 48.63 133 ALA A C 1
ATOM 726 O O . ALA A 1 117 ? 34.146 58.693 15.787 1.00 49.73 133 ALA A O 1
ATOM 728 N N . CYS A 1 118 ? 32.175 58.442 16.844 1.00 47.90 134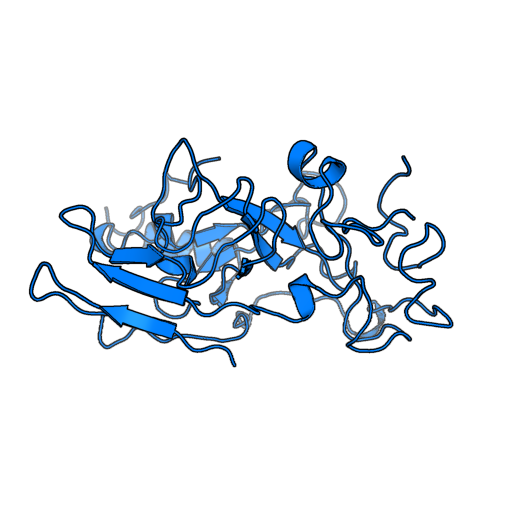 CYS A N 1
ATOM 729 C CA . CYS A 1 118 ? 31.893 59.868 16.852 1.00 47.01 134 CYS A CA 1
ATOM 730 C C . CYS A 1 118 ? 32.447 60.440 18.153 1.00 48.55 134 CYS A C 1
ATOM 731 O O . CYS A 1 118 ? 32.930 59.691 19.008 1.00 49.52 134 CYS A O 1
ATOM 734 N N . SER A 1 119 ? 32.389 61.762 18.299 1.00 49.04 135 SER A N 1
ATOM 735 C CA . SER A 1 119 ? 32.905 62.391 19.503 1.00 47.87 135 SER A CA 1
ATOM 736 C C . SER A 1 119 ? 31.819 62.732 20.502 1.00 46.92 135 SER A C 1
ATOM 737 O O . SER A 1 119 ? 30.626 62.670 20.182 1.00 46.05 135 SER A O 1
ATOM 738 N N . LYS A 1 120 ? 32.229 63.088 21.716 1.00 45.47 136 LYS A N 1
ATOM 739 C CA . LYS A 1 120 ? 31.290 63.440 22.767 1.00 44.80 136 LYS A CA 1
ATOM 740 C C . LYS A 1 120 ? 30.301 64.452 22.220 1.00 44.83 136 LYS A C 1
ATOM 741 O O . LYS A 1 120 ? 29.162 64.529 22.672 1.00 46.23 136 LYS A O 1
ATOM 743 N N . ASP A 1 121 ? 30.748 65.208 21.222 1.00 44.28 137 ASP A N 1
ATOM 744 C CA . ASP A 1 121 ? 29.932 66.244 20.606 1.00 43.95 137 ASP A CA 1
ATOM 745 C C . ASP A 1 121 ? 28.885 65.727 19.636 1.00 44.22 137 ASP A C 1
ATOM 746 O O . ASP A 1 121 ? 28.156 66.517 19.035 1.00 47.09 137 ASP A O 1
ATOM 748 N N . CYS A 1 122 ? 28.794 64.411 19.479 1.00 42.76 138 CYS A N 1
ATOM 749 C CA . CYS A 1 122 ? 27.820 63.840 18.560 1.00 40.88 138 CYS A CA 1
ATOM 750 C C . CYS A 1 122 ? 26.405 64.337 18.850 1.00 39.43 138 CYS A C 1
ATOM 751 O O . CYS A 1 122 ? 25.929 64.261 19.981 1.00 39.59 138 CYS A O 1
ATOM 754 N N . PRO A 1 123 ? 25.713 64.843 17.820 1.00 38.74 139 PRO A N 1
ATOM 755 C CA . PRO A 1 123 ? 24.343 65.354 17.975 1.00 39.39 139 PRO A CA 1
ATOM 756 C C . PRO A 1 123 ? 23.370 64.324 18.545 1.00 40.06 139 PRO A C 1
ATOM 757 O O . PRO A 1 123 ? 22.247 64.659 18.925 1.00 39.44 139 PRO A O 1
ATOM 761 N N . ASN A 1 124 ? 23.807 63.071 18.598 1.00 39.64 140 ASN A N 1
ATOM 762 C CA . ASN A 1 124 ? 22.961 62.004 19.108 1.00 36.42 140 ASN A CA 1
ATOM 763 C C . ASN A 1 124 ? 23.461 61.444 20.425 1.00 34.51 140 ASN A C 1
ATOM 764 O O . ASN A 1 124 ? 23.400 60.237 20.656 1.00 35.60 140 ASN A O 1
ATOM 769 N N . ARG A 1 125 ? 23.953 62.330 21.284 1.00 31.82 141 ARG A N 1
ATOM 770 C CA . ARG A 1 125 ? 24.441 61.947 22.601 1.00 28.39 141 ARG A CA 1
ATOM 771 C C . ARG A 1 125 ? 23.888 62.932 23.628 1.00 26.73 141 ARG A C 1
ATOM 772 O O . ARG A 1 125 ? 24.463 63.095 24.702 1.00 25.54 141 ARG A O 1
ATOM 780 N N . VAL A 1 126 ? 22.766 63.576 23.308 1.00 27.05 142 VAL A N 1
ATOM 781 C CA . VAL A 1 126 ? 22.209 64.569 24.217 1.00 26.27 142 VAL A CA 1
ATOM 782 C C . VAL A 1 126 ? 21.830 64.019 25.589 1.00 27.44 142 VAL A C 1
ATOM 783 O O . VAL A 1 126 ? 22.200 64.603 26.609 1.00 30.25 142 VAL A O 1
ATOM 787 N N . VAL A 1 127 ? 21.117 62.901 25.640 1.00 25.61 143 VAL A N 1
ATOM 788 C CA . VAL A 1 127 ? 20.761 62.357 26.943 1.00 24.44 143 VAL A CA 1
ATOM 789 C C . VAL A 1 127 ? 22.054 61.978 27.633 1.00 26.02 143 VAL A C 1
ATOM 790 O O . VAL A 1 127 ? 22.230 62.218 28.820 1.00 28.20 143 VAL A O 1
ATOM 794 N N . GLU A 1 128 ? 22.963 61.388 26.862 1.00 29.45 144 GLU A N 1
ATOM 795 C CA . GLU A 1 128 ? 24.249 60.946 27.379 1.00 29.74 144 GLU A CA 1
ATOM 796 C C . GLU A 1 128 ? 25.082 62.103 27.906 1.00 28.70 144 GLU A C 1
ATOM 797 O O . GLU A 1 128 ? 25.824 61.941 28.869 1.00 24.95 144 GLU A O 1
ATOM 803 N N . ARG A 1 129 ? 24.954 63.264 27.271 1.00 28.92 145 ARG A N 1
ATOM 804 C CA . ARG A 1 129 ? 25.711 64.448 27.671 1.00 32.21 145 ARG A CA 1
ATOM 805 C C . ARG A 1 129 ? 25.317 64.961 29.051 1.00 31.81 145 ARG A C 1
ATOM 806 O O . ARG A 1 129 ? 26.048 65.737 29.667 1.00 30.39 145 ARG A O 1
ATOM 814 N N . GLY A 1 130 ? 24.145 64.546 29.522 1.00 32.92 146 GLY A N 1
ATOM 815 C CA . GLY A 1 130 ? 23.702 64.942 30.851 1.00 31.58 146 GLY A CA 1
ATOM 816 C C . GLY A 1 130 ? 22.857 66.187 31.035 1.00 29.35 146 GLY A C 1
ATOM 817 O O . GLY A 1 130 ? 22.523 66.890 30.079 1.00 28.32 146 GLY A O 1
ATOM 818 N N . ARG A 1 131 ? 22.499 66.436 32.294 1.00 29.81 147 ARG A N 1
ATOM 819 C CA . ARG A 1 131 ? 21.697 67.595 32.668 1.00 28.58 147 ARG A CA 1
ATOM 820 C C . ARG A 1 131 ? 22.506 68.834 32.318 1.00 28.72 147 ARG A C 1
ATOM 821 O O . ARG A 1 131 ? 23.650 68.986 32.747 1.00 30.85 147 ARG A O 1
ATOM 829 N N . THR A 1 132 ? 21.904 69.721 31.540 1.00 28.93 148 THR A N 1
ATOM 830 C CA . THR A 1 132 ? 22.579 70.935 31.119 1.00 30.40 148 THR A CA 1
ATOM 831 C C . THR A 1 132 ? 21.875 72.136 31.716 1.00 30.18 148 THR A C 1
ATOM 832 O O . THR A 1 132 ? 22.110 73.279 31.327 1.00 32.90 148 THR A O 1
ATOM 836 N N . VAL A 1 133 ? 21.021 71.877 32.685 1.00 28.12 149 VAL A N 1
ATOM 837 C CA . VAL A 1 133 ? 20.261 72.949 33.273 1.00 26.56 149 VAL A CA 1
ATOM 838 C C . VAL A 1 133 ? 20.337 72.966 34.791 1.00 25.99 149 VAL A C 1
ATOM 839 O O . VAL A 1 133 ? 20.363 71.915 35.432 1.00 26.36 149 VAL A O 1
ATOM 843 N N . PRO A 1 134 ? 20.409 74.170 35.395 1.00 26.49 150 PRO A N 1
ATOM 844 C CA . PRO A 1 134 ? 20.473 74.220 36.859 1.00 23.11 150 PRO A CA 1
ATOM 845 C C . PRO A 1 134 ? 19.067 73.888 37.345 1.00 21.44 150 PRO A C 1
ATOM 846 O O . PRO A 1 134 ? 18.094 74.137 36.629 1.00 18.04 150 PRO A O 1
ATOM 850 N N . LEU A 1 135 ? 18.950 73.317 38.536 1.00 18.34 151 LEU A N 1
ATOM 851 C CA . LEU A 1 135 ? 17.632 72.991 39.061 1.00 16.37 151 LEU A CA 1
ATOM 852 C C . LEU A 1 135 ? 17.512 73.453 40.506 1.00 15.92 151 LEU A C 1
ATOM 853 O O . LEU A 1 135 ? 18.509 73.574 41.211 1.00 16.22 151 LEU A O 1
ATOM 858 N N . GLN A 1 136 ? 16.288 73.724 40.944 1.00 15.14 152 GLN A N 1
ATOM 859 C CA . GLN A 1 136 ? 16.082 74.140 42.314 1.00 17.33 152 GLN A CA 1
ATOM 860 C C . GLN A 1 136 ? 15.061 73.263 43.017 1.00 16.26 152 GLN A C 1
ATOM 861 O O . GLN A 1 136 ? 13.932 73.123 42.545 1.00 19.47 152 GLN A O 1
ATOM 867 N N . ILE A 1 137 ? 15.452 72.659 44.131 1.00 13.83 153 ILE A N 1
ATOM 868 C CA . ILE A 1 137 ? 14.507 71.859 44.889 1.00 15.52 153 ILE A CA 1
ATOM 869 C C . ILE A 1 137 ? 13.902 72.889 45.826 1.00 16.18 153 ILE A C 1
ATOM 870 O O . ILE A 1 137 ? 14.631 73.635 46.481 1.00 18.74 153 ILE A O 1
ATOM 875 N N . PHE A 1 138 ? 12.578 72.955 45.874 1.00 16.45 154 PHE A N 1
ATOM 876 C CA . PHE A 1 138 ? 11.914 73.921 46.735 1.00 16.49 154 PHE A CA 1
ATOM 877 C C . PHE A 1 138 ? 10.755 73.308 47.494 1.00 16.89 154 PHE A C 1
ATOM 878 O O . PHE A 1 138 ? 10.168 72.316 47.078 1.00 18.74 154 PHE A O 1
ATOM 886 N N . ARG A 1 139 ? 10.433 73.911 48.625 1.00 17.70 155 ARG A N 1
ATOM 887 C CA . ARG A 1 139 ? 9.334 73.443 49.440 1.00 17.74 155 ARG A CA 1
ATOM 888 C C . ARG A 1 139 ? 8.055 74.119 48.964 1.00 19.24 155 ARG A C 1
ATOM 889 O O . ARG A 1 139 ? 7.944 75.346 49.007 1.00 18.34 155 ARG A O 1
ATOM 897 N N . THR A 1 140 ? 7.102 73.319 48.485 1.00 17.99 156 THR A N 1
ATOM 898 C CA . THR A 1 140 ? 5.832 73.860 48.029 1.00 18.34 156 THR A CA 1
ATOM 899 C C . THR A 1 140 ? 5.030 74.296 49.253 1.00 19.47 156 THR A C 1
ATOM 900 O O . THR A 1 140 ? 5.375 73.964 50.387 1.00 18.26 156 THR A O 1
ATOM 904 N N . LYS A 1 141 ? 3.955 75.034 49.020 1.00 21.95 157 LYS A N 1
ATOM 905 C CA . LYS A 1 141 ? 3.126 75.519 50.113 1.00 25.44 157 LYS A CA 1
ATOM 906 C C . LYS A 1 141 ? 2.590 74.406 51.010 1.00 27.81 157 LYS A C 1
ATOM 907 O O . LYS A 1 141 ? 2.698 74.489 52.233 1.00 28.12 157 LYS A O 1
ATOM 909 N N . ASP A 1 142 ? 2.029 73.358 50.412 1.00 28.85 158 ASP A N 1
ATOM 910 C CA . ASP A 1 142 ? 1.453 72.276 51.208 1.00 31.04 158 ASP A CA 1
ATOM 911 C C . ASP A 1 142 ? 1.484 70.887 50.573 1.00 29.72 158 ASP A C 1
ATOM 912 O O . ASP A 1 142 ? 0.683 70.022 50.933 1.00 29.20 158 ASP A O 1
ATOM 917 N N . ARG A 1 143 ? 2.398 70.661 49.638 1.00 28.53 159 ARG A N 1
ATOM 918 C CA . ARG A 1 143 ? 2.480 69.360 48.994 1.00 25.37 159 ARG A CA 1
ATOM 919 C C . ARG A 1 143 ? 3.877 68.749 49.039 1.00 22.92 159 ARG A C 1
ATOM 920 O O . ARG A 1 143 ? 4.186 67.847 48.268 1.00 21.16 159 ARG A O 1
ATOM 928 N N . GLY A 1 144 ? 4.718 69.240 49.949 1.00 20.91 160 GLY A N 1
ATOM 929 C CA . GLY A 1 144 ? 6.066 68.708 50.077 1.00 18.87 160 GLY A CA 1
ATOM 930 C C . GLY A 1 144 ? 7.081 69.371 49.167 1.00 19.65 160 GLY A C 1
ATOM 931 O O . GLY A 1 144 ? 6.850 70.476 48.669 1.00 18.13 160 GLY A O 1
ATOM 932 N N . TRP A 1 145 ? 8.216 68.709 48.959 1.00 17.34 161 TRP A N 1
ATOM 933 C CA . TRP A 1 145 ? 9.258 69.243 48.096 1.00 18.32 161 TRP A CA 1
ATOM 934 C C . TRP A 1 145 ? 8.795 69.223 46.643 1.00 18.69 161 TRP A C 1
ATOM 935 O O . TRP A 1 145 ? 7.930 68.437 46.269 1.00 22.78 161 TRP A O 1
ATOM 946 N N . GLY A 1 146 ? 9.364 70.103 45.829 1.00 17.05 162 GLY A N 1
ATOM 947 C CA . GLY A 1 146 ? 9.013 70.156 44.424 1.00 17.75 162 GLY A CA 1
ATOM 948 C C . GLY A 1 146 ? 10.253 70.597 43.678 1.00 16.95 162 GLY A C 1
ATOM 949 O O . GLY A 1 146 ? 11.263 70.933 44.305 1.00 18.74 162 GLY A O 1
ATOM 950 N N . VAL A 1 147 ? 10.203 70.593 42.354 1.00 15.45 163 VAL A N 1
ATOM 951 C CA . VAL A 1 147 ? 11.354 71.019 41.579 1.00 14.64 163 VAL A CA 1
ATOM 952 C C . VAL A 1 147 ? 10.987 72.060 40.533 1.00 17.24 163 VAL A C 1
ATOM 953 O O . VAL A 1 147 ? 9.967 71.939 39.849 1.00 18.50 163 VAL A O 1
ATOM 957 N N . LYS A 1 148 ? 11.809 73.102 40.441 1.00 17.86 164 LYS A N 1
ATOM 958 C CA . LYS A 1 148 ? 11.619 74.145 39.436 1.00 21.22 164 LYS A CA 1
ATOM 959 C C . LYS A 1 148 ? 12.977 74.494 38.826 1.00 21.20 164 LYS A C 1
ATOM 960 O O . LYS A 1 148 ? 14.022 74.095 39.341 1.00 21.00 164 LYS A O 1
ATOM 966 N N . CYS A 1 149 ? 12.961 75.232 37.723 1.00 19.72 165 CYS A N 1
ATOM 967 C CA . CYS A 1 149 ? 14.190 75.588 37.035 1.00 21.26 165 CYS A CA 1
ATOM 968 C C . CYS A 1 149 ? 14.317 77.116 36.851 1.00 22.87 165 CYS A C 1
ATOM 969 O O . CYS A 1 149 ? 13.345 77.793 36.484 1.00 20.37 165 CYS A O 1
ATOM 972 N N . PRO A 1 150 ? 15.519 77.676 37.120 1.00 21.93 166 PRO A N 1
ATOM 973 C CA . PRO A 1 150 ? 15.750 79.119 36.984 1.00 21.39 166 PRO A CA 1
ATOM 974 C C . PRO A 1 150 ? 15.796 79.628 35.535 1.00 22.22 166 PRO A C 1
ATOM 975 O O . PRO A 1 150 ? 15.787 80.842 35.294 1.00 23.04 166 PRO A O 1
ATOM 979 N N . VAL A 1 151 ? 15.845 78.711 34.575 1.00 18.61 167 VAL A N 1
ATOM 980 C CA . VAL A 1 151 ? 15.851 79.098 33.173 1.00 19.68 167 VAL A CA 1
ATOM 981 C C . VAL A 1 151 ? 14.614 78.493 32.488 1.00 22.01 167 VAL A C 1
ATOM 982 O O . VAL A 1 151 ? 13.979 77.591 33.039 1.00 19.54 167 VAL A O 1
ATOM 986 N N . ASN A 1 152 ? 14.258 79.007 31.309 1.00 21.20 168 ASN A N 1
ATOM 987 C CA . ASN A 1 152 ? 13.106 78.492 30.573 1.00 21.87 168 ASN A CA 1
ATOM 988 C C . ASN A 1 152 ? 13.477 77.167 29.927 1.00 22.09 168 ASN A C 1
ATOM 989 O O . ASN A 1 152 ? 14.588 77.004 29.427 1.00 21.71 168 ASN A O 1
ATOM 994 N N . ILE A 1 153 ? 12.531 76.230 29.934 1.00 22.80 169 ILE A N 1
ATOM 995 C CA . ILE A 1 153 ? 12.731 74.918 29.335 1.00 21.27 169 ILE A CA 1
ATOM 996 C C . ILE A 1 153 ? 11.739 74.767 28.190 1.00 21.08 169 ILE A C 1
ATOM 997 O O . ILE A 1 153 ? 10.534 74.936 28.369 1.00 19.71 169 ILE A O 1
ATOM 1002 N N . LYS A 1 154 ? 12.257 74.453 27.010 1.00 22.75 170 LYS A N 1
ATOM 1003 C CA . LYS A 1 154 ? 11.428 74.289 25.831 1.00 25.07 170 LYS A CA 1
ATOM 1004 C C . LYS A 1 154 ? 10.888 72.872 25.692 1.00 24.25 170 LYS A C 1
ATOM 1005 O O . LYS A 1 154 ? 11.476 71.919 26.190 1.00 22.10 170 LYS A O 1
ATOM 1011 N N . ARG A 1 155 ? 9.759 72.748 25.007 1.00 23.24 171 ARG A N 1
ATOM 1012 C CA . ARG A 1 155 ? 9.126 71.456 24.774 1.00 26.71 171 ARG A CA 1
ATOM 1013 C C . ARG A 1 155 ? 10.103 70.546 24.012 1.00 26.13 171 ARG A C 1
ATOM 1014 O O . ARG A 1 155 ? 10.672 70.957 23.000 1.00 23.69 171 ARG A O 1
ATOM 1022 N N . GLY A 1 156 ? 10.308 69.322 24.510 1.00 23.98 172 GLY A N 1
ATOM 1023 C CA . GLY A 1 156 ? 11.219 68.390 23.858 1.00 20.22 172 GLY A CA 1
ATOM 1024 C C . GLY A 1 156 ? 12.652 68.550 24.327 1.00 20.56 172 GLY A C 1
ATOM 1025 O O . GLY A 1 156 ? 13.579 67.960 23.783 1.00 21.56 172 GLY A O 1
ATOM 1026 N N . GLN A 1 157 ? 12.838 69.362 25.353 1.00 21.65 173 GLN A N 1
ATOM 1027 C CA . GLN A 1 157 ? 14.157 69.609 25.910 1.00 22.27 173 GLN A CA 1
ATOM 1028 C C . GLN A 1 157 ? 14.501 68.567 26.977 1.00 21.77 173 GLN A C 1
ATOM 1029 O O . GLN A 1 157 ? 13.674 68.266 27.834 1.00 20.30 173 GLN A O 1
ATOM 1035 N N . PHE A 1 158 ? 15.713 68.024 26.934 1.00 19.69 174 PHE A N 1
ATOM 1036 C CA . PHE A 1 158 ? 16.109 67.037 27.928 1.00 20.65 174 PHE A CA 1
ATOM 1037 C C . PHE A 1 158 ? 16.461 67.771 29.218 1.00 22.16 174 PHE A C 1
ATOM 1038 O O . PHE A 1 158 ? 17.160 68.781 29.178 1.00 23.81 174 PHE A O 1
ATOM 1046 N N . VAL A 1 159 ? 15.968 67.270 30.354 1.00 20.67 175 VAL A N 1
ATOM 1047 C CA . VAL A 1 159 ? 16.239 67.872 31.667 1.00 20.63 175 VAL A CA 1
ATOM 1048 C C . VAL A 1 159 ? 17.249 67.032 32.461 1.00 20.46 175 VAL A C 1
ATOM 1049 O O . VAL A 1 159 ? 18.321 67.510 32.841 1.00 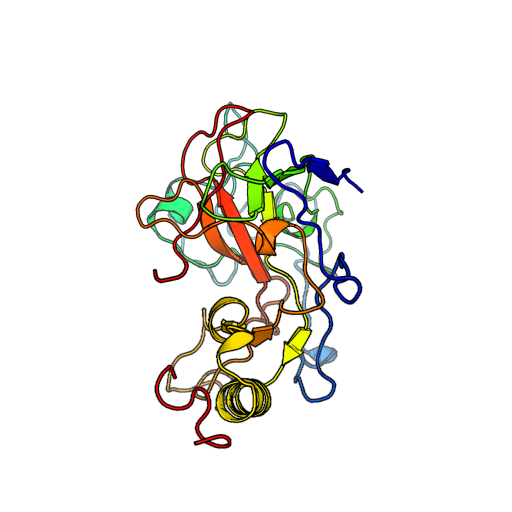21.17 175 VAL A O 1
ATOM 1053 N N . ASP A 1 160 ? 16.896 65.776 32.718 1.00 19.55 176 ASP A N 1
ATOM 1054 C CA . ASP A 1 160 ? 17.776 64.867 33.446 1.00 19.03 176 ASP A CA 1
ATOM 1055 C C . ASP A 1 160 ? 17.187 63.453 33.449 1.00 19.29 176 ASP A C 1
ATOM 1056 O O . ASP A 1 160 ? 16.051 63.244 33.031 1.00 19.41 176 ASP A O 1
ATOM 1061 N N . ARG A 1 161 ? 17.968 62.485 33.910 1.00 20.42 177 ARG A N 1
ATOM 1062 C CA . ARG A 1 161 ? 17.511 61.102 33.987 1.00 21.06 177 ARG A CA 1
ATOM 1063 C C . ARG A 1 161 ? 16.955 60.848 35.375 1.00 20.79 177 ARG A C 1
ATOM 1064 O O . ARG A 1 161 ? 17.122 61.674 36.276 1.00 19.50 177 ARG A O 1
ATOM 1072 N N . TYR A 1 162 ? 16.273 59.716 35.538 1.00 19.00 178 TYR A N 1
ATOM 1073 C CA . TYR A 1 162 ? 15.802 59.322 36.858 1.00 19.49 178 TYR A CA 1
ATOM 1074 C C . TYR A 1 162 ? 16.874 58.319 37.274 1.00 20.48 178 TYR A C 1
ATOM 1075 O O . TYR A 1 162 ? 17.047 57.282 36.629 1.00 19.12 178 TYR A O 1
ATOM 1084 N N . LEU A 1 163 ? 17.606 58.641 38.335 1.00 19.80 179 LEU A N 1
ATOM 1085 C CA . LEU A 1 163 ? 18.692 57.793 38.809 1.00 19.45 179 LEU A CA 1
ATOM 1086 C C . LEU A 1 163 ? 18.413 57.090 40.141 1.00 18.60 179 LEU A C 1
ATOM 1087 O O . LEU A 1 163 ? 17.528 57.482 40.906 1.00 20.22 179 LEU A O 1
ATOM 1092 N N . GLY A 1 164 ? 19.198 56.056 40.411 1.00 15.74 180 GLY A N 1
ATOM 1093 C CA . GLY A 1 164 ? 19.046 55.298 41.637 1.00 15.67 180 GLY A CA 1
ATOM 1094 C C . GLY A 1 164 ? 19.866 54.040 41.496 1.00 15.94 180 GLY A C 1
ATOM 1095 O O . GLY A 1 164 ? 20.714 53.952 40.610 1.00 15.55 180 GLY A O 1
ATOM 1096 N N . GLU A 1 165 ? 19.642 53.071 42.376 1.00 17.75 181 GLU A N 1
ATOM 1097 C CA . GLU A 1 165 ? 20.366 51.813 42.276 1.00 16.48 181 GLU A CA 1
ATOM 1098 C C . GLU A 1 165 ? 19.577 50.871 41.395 1.00 15.74 181 GLU A C 1
ATOM 1099 O O . GLU A 1 165 ? 18.396 50.624 41.642 1.00 15.73 181 GLU A O 1
ATOM 1105 N N . ILE A 1 166 ? 20.229 50.350 40.365 1.00 15.34 182 ILE A N 1
ATOM 1106 C CA . ILE A 1 166 ? 19.588 49.400 39.479 1.00 15.18 182 ILE A CA 1
ATOM 1107 C C . ILE A 1 166 ? 19.649 48.049 40.185 1.00 16.58 182 ILE A C 1
ATOM 1108 O O . ILE A 1 166 ? 20.716 47.590 40.611 1.00 17.45 182 ILE A O 1
ATOM 1113 N N . ILE A 1 167 ? 18.486 47.434 40.322 1.00 15.72 183 ILE A N 1
ATOM 1114 C CA . ILE A 1 167 ? 18.354 46.155 40.993 1.00 17.60 183 ILE A CA 1
ATOM 1115 C C . ILE A 1 167 ? 17.511 45.170 40.164 1.00 19.14 183 ILE A C 1
ATOM 1116 O O . ILE A 1 167 ? 16.931 45.537 39.134 1.00 18.47 183 ILE A O 1
ATOM 1121 N N . THR A 1 168 ? 17.449 43.922 40.623 1.00 19.26 184 THR A N 1
ATOM 1122 C CA . THR A 1 168 ? 16.681 42.882 39.934 1.00 21.78 184 THR A CA 1
ATOM 1123 C C . THR A 1 168 ? 15.225 42.961 40.367 1.00 22.78 184 THR A C 1
ATOM 1124 O O . THR A 1 168 ? 14.918 43.565 41.390 1.00 24.02 184 THR A O 1
ATOM 1128 N N . SER A 1 169 ? 14.327 42.353 39.599 1.00 22.69 185 SER A N 1
ATOM 1129 C CA . SER A 1 169 ? 12.913 42.369 39.960 1.00 24.42 185 SER A CA 1
ATOM 1130 C C . SER A 1 169 ? 12.715 41.636 41.276 1.00 22.08 185 SER A C 1
ATOM 1131 O O . SER A 1 169 ? 11.821 41.949 42.064 1.00 20.32 185 SER A O 1
ATOM 1134 N N . GLU A 1 170 ? 13.570 40.649 41.498 1.00 23.94 186 GLU A N 1
ATOM 1135 C CA . GLU A 1 170 ? 13.538 39.834 42.703 1.00 26.29 186 GLU A CA 1
ATOM 1136 C C . GLU A 1 170 ? 13.795 40.717 43.912 1.00 24.48 186 GLU A C 1
ATOM 1137 O O . GLU A 1 170 ? 13.031 40.690 44.871 1.00 24.73 186 GLU A O 1
ATOM 1143 N N . GLU A 1 171 ? 14.873 41.499 43.847 1.00 20.73 187 GLU A N 1
ATOM 1144 C CA . GLU A 1 171 ? 15.254 42.425 44.915 1.00 19.83 187 GLU A CA 1
ATOM 1145 C C . GLU A 1 171 ? 14.208 43.553 45.054 1.00 18.85 187 GLU A C 1
ATOM 1146 O O . GLU A 1 171 ? 13.874 43.977 46.160 1.00 16.67 187 GLU A O 1
ATOM 1152 N N . ALA A 1 172 ? 13.697 44.039 43.926 1.00 19.50 188 ALA A N 1
ATOM 1153 C CA . ALA A 1 172 ? 12.694 45.094 43.950 1.00 20.18 188 ALA A CA 1
ATOM 1154 C C . ALA A 1 172 ? 11.470 44.575 44.707 1.00 23.35 188 ALA A C 1
ATOM 1155 O O . ALA A 1 172 ? 10.940 45.250 45.596 1.00 23.90 188 ALA A O 1
ATOM 1157 N N . ASP A 1 173 ? 11.038 43.361 44.362 1.00 24.99 189 ASP A N 1
ATOM 1158 C CA . ASP A 1 173 ? 9.881 42.733 45.011 1.00 26.57 189 ASP A CA 1
ATOM 1159 C C . ASP A 1 173 ? 10.108 42.568 46.509 1.00 22.38 189 ASP A C 1
ATOM 1160 O O . ASP A 1 173 ? 9.196 42.750 47.313 1.00 20.74 189 ASP A O 1
ATOM 1165 N N . ARG A 1 174 ? 11.333 42.210 46.869 1.00 19.98 190 ARG A N 1
ATOM 1166 C CA . ARG A 1 174 ? 11.688 42.015 48.261 1.00 19.41 190 ARG A CA 1
ATOM 1167 C C . ARG A 1 174 ? 11.579 43.328 49.010 1.00 19.81 190 ARG A C 1
ATOM 1168 O O . ARG A 1 174 ? 11.073 43.371 50.129 1.00 21.39 190 ARG A O 1
ATOM 1176 N N . ARG A 1 175 ? 12.063 44.398 48.387 1.00 19.48 191 ARG A N 1
ATOM 1177 C CA . ARG A 1 175 ? 12.019 45.723 48.986 1.00 17.95 191 ARG A CA 1
ATOM 1178 C C . ARG A 1 175 ? 10.584 46.209 49.209 1.00 17.37 191 ARG A C 1
ATOM 1179 O O . ARG A 1 175 ? 10.287 46.864 50.205 1.00 17.30 191 ARG A O 1
ATOM 1187 N N . ARG A 1 176 ? 9.686 45.881 48.293 1.00 18.86 192 ARG A N 1
ATOM 1188 C CA . ARG A 1 176 ? 8.295 46.289 48.454 1.00 21.67 192 ARG A CA 1
ATOM 1189 C C . ARG A 1 176 ? 7.620 45.490 49.581 1.00 22.94 192 ARG A C 1
ATOM 1190 O O . ARG A 1 176 ? 6.942 46.040 50.450 1.00 25.51 192 ARG A O 1
ATOM 1198 N N . ALA A 1 177 ? 7.832 44.185 49.583 1.00 23.89 193 ALA A N 1
ATOM 1199 C CA . ALA A 1 177 ? 7.218 43.340 50.587 1.00 23.32 193 ALA A CA 1
ATOM 1200 C C . ALA A 1 177 ? 7.777 43.477 51.992 1.00 24.44 193 ALA A C 1
ATOM 1201 O O . ALA A 1 177 ? 7.068 43.228 52.960 1.00 25.92 193 ALA A O 1
ATOM 1203 N N . GLU A 1 178 ? 9.035 43.872 52.124 1.00 25.23 194 GLU A N 1
ATOM 1204 C CA . GLU A 1 178 ? 9.634 43.967 53.456 1.00 26.95 194 GLU A CA 1
ATOM 1205 C C . GLU A 1 178 ? 9.753 45.346 54.098 1.00 27.00 194 GLU A C 1
ATOM 1206 O O . GLU A 1 178 ? 10.067 45.445 55.290 1.00 27.11 194 GLU A O 1
ATOM 1212 N N . SER A 1 179 ? 9.516 46.402 53.325 1.00 23.89 195 SER A N 1
ATOM 1213 C CA . SER A 1 179 ? 9.614 47.759 53.859 1.00 22.71 195 SER A CA 1
ATOM 1214 C C . SER A 1 179 ? 8.264 48.292 54.335 1.00 21.14 195 SER A C 1
ATOM 1215 O O . SER A 1 179 ? 7.223 47.956 53.774 1.00 22.05 195 SER A O 1
ATOM 1218 N N . THR A 1 180 ? 8.293 49.118 55.376 1.00 18.75 196 THR A N 1
ATOM 1219 C C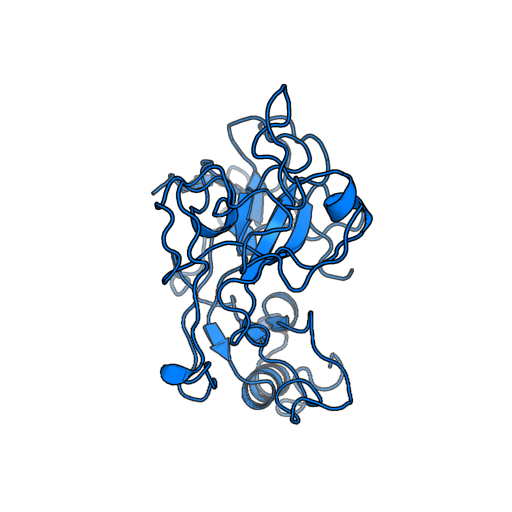A . THR A 1 180 ? 7.075 49.713 55.908 1.00 20.48 196 THR A CA 1
ATOM 1220 C C . THR A 1 180 ? 6.546 50.619 54.804 1.00 20.19 196 THR A C 1
ATOM 1221 O O . THR A 1 180 ? 7.341 51.164 54.029 1.00 19.32 196 THR A O 1
ATOM 1225 N N . ILE A 1 181 ? 5.225 50.777 54.713 1.00 19.77 197 ILE A N 1
ATOM 1226 C CA . ILE A 1 181 ? 4.641 51.641 53.682 1.00 18.58 197 ILE A CA 1
ATOM 1227 C C . ILE A 1 181 ? 5.026 53.097 53.966 1.00 16.59 197 ILE A C 1
ATOM 1228 O O . ILE A 1 181 ? 4.944 53.950 53.091 1.00 18.43 197 ILE A O 1
ATOM 1233 N N . ALA A 1 182 ? 5.469 53.364 55.189 1.00 16.93 198 ALA A N 1
ATOM 1234 C CA . ALA A 1 182 ? 5.878 54.714 55.564 1.00 17.44 198 ALA A CA 1
ATOM 1235 C C . ALA A 1 182 ? 7.021 55.201 54.692 1.00 19.15 198 ALA A C 1
ATOM 1236 O O . ALA A 1 182 ? 7.284 56.397 54.632 1.00 20.57 198 ALA A O 1
ATOM 1238 N N . ARG A 1 183 ? 7.705 54.280 54.017 1.00 19.18 199 ARG A N 1
ATOM 1239 C CA . ARG A 1 183 ? 8.817 54.652 53.153 1.00 18.54 199 ARG A CA 1
ATOM 1240 C C . ARG A 1 183 ? 8.384 54.888 51.708 1.00 20.32 199 ARG A C 1
ATOM 1241 O O . ARG A 1 183 ? 9.154 55.430 50.905 1.00 22.42 199 ARG A O 1
ATOM 1249 N N . ARG A 1 184 ? 7.160 54.484 51.374 1.00 18.33 200 ARG A N 1
ATOM 1250 C CA . ARG A 1 184 ? 6.644 54.643 50.018 1.00 18.53 200 ARG A CA 1
ATOM 1251 C C . ARG A 1 184 ? 7.662 54.178 48.973 1.00 21.52 200 ARG A C 1
ATOM 1252 O O . ARG A 1 184 ? 8.054 54.947 48.089 1.00 21.50 200 ARG A O 1
ATOM 1260 N N . LYS A 1 185 ? 8.095 52.922 49.077 1.00 21.98 201 LYS A N 1
ATOM 1261 C CA . LYS A 1 185 ? 9.056 52.361 48.125 1.00 21.33 201 LYS A CA 1
ATOM 1262 C C . LYS A 1 185 ? 8.438 52.353 46.735 1.00 19.39 201 LYS A C 1
ATOM 1263 O O . LYS A 1 185 ? 9.140 52.433 45.732 1.00 19.99 201 LYS A O 1
ATOM 1269 N N . ASP A 1 186 ? 7.116 52.249 46.680 1.00 17.56 202 ASP A N 1
ATOM 1270 C CA . ASP A 1 186 ? 6.419 52.218 45.405 1.00 19.27 202 ASP A CA 1
ATOM 1271 C C . ASP A 1 186 ? 6.635 53.501 44.612 1.00 19.64 202 ASP A C 1
ATOM 1272 O O . ASP A 1 186 ? 6.656 53.498 43.378 1.00 20.44 202 ASP A O 1
ATOM 1277 N N . VAL A 1 187 ? 6.801 54.602 45.329 1.00 18.17 203 VAL A N 1
ATOM 1278 C CA . VAL A 1 187 ? 6.999 55.884 44.684 1.00 17.71 203 VAL A CA 1
ATOM 1279 C C . VAL A 1 187 ? 8.395 56.009 44.067 1.00 16.57 203 VAL A C 1
ATOM 1280 O O . VAL A 1 187 ? 8.560 56.634 43.029 1.00 19.03 203 VAL A O 1
ATOM 1284 N N . TYR A 1 188 ? 9.391 55.385 44.685 1.00 15.53 204 TYR A N 1
ATOM 1285 C CA . TYR A 1 188 ? 10.767 55.492 44.199 1.00 15.33 204 TYR A CA 1
ATOM 1286 C C . TYR A 1 188 ? 11.308 54.354 43.352 1.00 14.07 204 TYR A C 1
ATOM 1287 O O . TYR A 1 188 ? 12.489 54.360 43.005 1.00 13.47 204 TYR A O 1
ATOM 1296 N N . LEU A 1 189 ? 10.462 53.375 43.032 1.00 15.92 205 LEU A N 1
ATOM 1297 C CA . LEU A 1 189 ? 10.887 52.258 42.193 1.00 14.42 205 LEU A CA 1
ATOM 1298 C C . LEU A 1 189 ? 10.277 52.428 40.819 1.00 13.65 205 LEU A C 1
ATOM 1299 O O . LEU A 1 189 ? 9.071 52.622 40.671 1.00 13.05 205 LEU A O 1
ATOM 1304 N N . PHE A 1 190 ? 11.144 52.395 39.814 1.00 16.67 206 PHE A N 1
ATOM 1305 C CA . PHE A 1 190 ? 10.748 52.542 38.427 1.00 17.28 206 PHE A CA 1
ATOM 1306 C C . PHE A 1 190 ? 11.304 51.358 37.645 1.00 18.47 206 PHE A C 1
ATOM 1307 O O . PHE A 1 190 ? 12.489 51.052 37.724 1.00 19.36 206 PHE A O 1
ATOM 1315 N N . ALA A 1 191 ? 10.450 50.683 36.891 1.00 20.07 207 ALA A N 1
ATOM 1316 C CA . ALA A 1 191 ? 10.897 49.533 36.123 1.00 20.77 207 ALA A CA 1
ATOM 1317 C C . ALA A 1 191 ? 11.469 49.908 34.760 1.00 21.60 207 ALA A C 1
ATOM 1318 O O . ALA A 1 191 ? 10.920 50.749 34.050 1.00 21.82 207 ALA A O 1
ATOM 1320 N N . LEU A 1 192 ? 12.586 49.283 34.407 1.00 21.86 208 LEU A N 1
ATOM 1321 C CA . LEU A 1 192 ? 13.231 49.508 33.121 1.00 21.68 208 LEU A CA 1
ATOM 1322 C C . LEU A 1 192 ? 12.607 48.479 32.187 1.00 23.42 208 LEU A C 1
ATOM 1323 O O . LEU A 1 192 ? 13.266 47.552 31.712 1.00 23.49 208 LEU A O 1
ATOM 1328 N N . ASP A 1 193 ? 11.320 48.658 31.930 1.00 25.08 209 ASP A N 1
ATOM 1329 C CA . ASP A 1 193 ? 10.567 47.735 31.101 1.00 25.97 209 ASP A CA 1
ATOM 1330 C C . ASP A 1 193 ? 10.153 48.245 29.728 1.00 25.77 209 ASP A C 1
ATOM 1331 O O . ASP A 1 193 ? 9.061 47.916 29.255 1.00 25.96 209 ASP A O 1
ATOM 1336 N N . LYS A 1 194 ? 11.004 49.026 29.075 1.00 24.04 210 LYS A N 1
ATOM 1337 C CA . LYS A 1 194 ? 10.659 49.541 27.753 1.00 25.25 210 LYS A CA 1
ATOM 1338 C C . LYS A 1 194 ? 10.603 48.434 26.696 1.00 26.91 210 LYS A C 1
ATOM 1339 O O . LYS A 1 194 ? 9.729 48.426 25.826 1.00 24.11 210 LYS A O 1
ATOM 1345 N N . PHE A 1 195 ? 11.536 47.495 26.785 1.00 28.05 211 PHE A N 1
ATOM 1346 C CA . PHE A 1 195 ? 11.600 46.409 25.826 1.00 31.67 211 PHE A CA 1
ATOM 1347 C C . PHE A 1 195 ? 11.178 45.081 26.431 1.00 35.49 211 PHE A C 1
ATOM 1348 O O . PHE A 1 195 ? 11.431 44.017 25.860 1.00 36.52 211 PHE A O 1
ATOM 1356 N N . SER A 1 196 ? 10.539 45.139 27.591 1.00 37.67 212 SER A N 1
ATOM 1357 C CA . SER A 1 196 ? 10.072 43.922 28.230 1.00 41.19 212 SER A CA 1
ATOM 1358 C C . SER A 1 196 ? 8.892 43.408 27.416 1.00 44.81 212 SER A C 1
ATOM 1359 O O . SER A 1 196 ? 8.048 44.187 26.961 1.00 43.15 212 SER A O 1
ATOM 1362 N N . ASP A 1 197 ? 8.856 42.093 27.218 1.00 48.09 213 ASP A N 1
ATOM 1363 C CA . ASP A 1 197 ? 7.791 41.447 26.461 1.00 51.97 213 ASP A CA 1
ATOM 1364 C C . ASP A 1 197 ? 7.809 39.957 26.761 1.00 54.09 213 ASP A C 1
ATOM 1365 O O . ASP A 1 197 ? 8.826 39.288 26.577 1.00 53.40 213 ASP A O 1
ATOM 1370 N N . PRO A 1 198 ? 6.678 39.416 27.238 1.00 56.71 214 PRO A N 1
ATOM 1371 C CA . PRO A 1 198 ? 6.633 37.983 27.550 1.00 60.09 214 PRO A CA 1
ATOM 1372 C C . PRO A 1 198 ? 6.844 37.152 26.288 1.00 62.86 214 PRO A C 1
ATOM 1373 O O . PRO A 1 198 ? 5.889 36.620 25.726 1.00 64.16 214 PRO A O 1
ATOM 1377 N N . ASP A 1 199 ? 8.096 37.048 25.845 1.00 65.21 215 ASP A N 1
ATOM 1378 C CA . ASP A 1 199 ? 8.401 36.287 24.644 1.00 67.41 215 ASP A CA 1
ATOM 1379 C C . ASP A 1 199 ? 9.869 35.914 24.491 1.00 69.53 215 ASP A C 1
ATOM 1380 O O . ASP A 1 199 ? 10.567 35.664 25.467 1.00 70.52 215 ASP A O 1
ATOM 1385 N N . SER A 1 200 ? 10.328 35.869 23.244 1.00 72.44 216 SER A N 1
ATOM 1386 C CA . SER A 1 200 ? 11.705 35.511 22.968 1.00 75.05 216 SER A CA 1
ATOM 1387 C C . SER A 1 200 ? 12.687 36.636 23.222 1.00 77.07 216 SER A C 1
ATOM 1388 O O . SER A 1 200 ? 12.441 37.791 22.864 1.00 77.73 216 SER A O 1
ATOM 1389 N N . LEU A 1 201 ? 13.813 36.283 23.833 1.00 78.33 217 LEU A N 1
ATOM 1390 C CA . LEU A 1 201 ? 14.849 37.250 24.159 1.00 79.15 217 LEU A CA 1
ATOM 1391 C C . LEU A 1 201 ? 15.372 36.904 25.537 1.00 78.57 217 LEU A C 1
ATOM 1392 O O . LEU A 1 201 ? 16.052 37.700 26.196 1.00 76.50 217 LEU A O 1
ATOM 1393 N N . ASP A 1 202 ? 15.044 35.682 25.952 1.00 79.09 218 ASP A N 1
ATOM 1394 C CA . ASP A 1 202 ? 15.409 35.149 27.254 1.00 79.03 218 ASP A CA 1
ATOM 1395 C C . ASP A 1 202 ? 14.530 35.865 28.262 1.00 79.93 218 ASP A C 1
ATOM 1396 O O . ASP A 1 202 ? 14.011 36.951 27.980 1.00 79.35 218 ASP A O 1
ATOM 1398 N N . PRO A 1 203 ? 14.308 35.255 29.438 1.00 80.87 219 PRO A N 1
ATOM 1399 C CA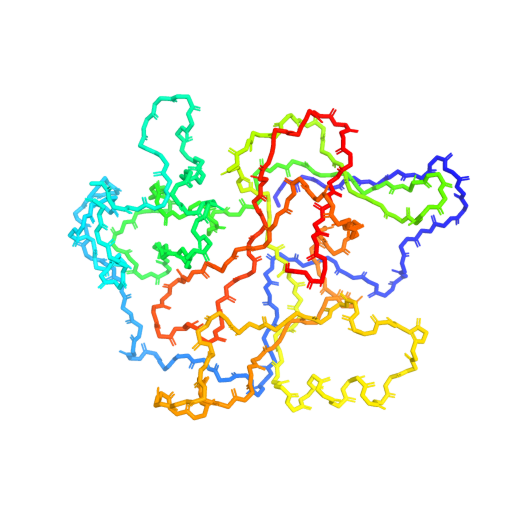 . PRO A 1 203 ? 13.468 35.954 30.416 1.00 80.45 219 PRO A CA 1
ATOM 1400 C C . PRO A 1 203 ? 14.088 37.336 30.649 1.00 79.21 219 PRO A C 1
ATOM 1401 O O . PRO A 1 203 ? 13.478 38.223 31.249 1.00 79.59 219 PRO A O 1
ATOM 1405 N N . LEU A 1 204 ? 15.315 37.496 30.155 1.00 76.89 220 LEU A N 1
ATOM 1406 C CA . LEU A 1 204 ? 16.049 38.747 30.259 1.00 73.45 220 LEU A CA 1
ATOM 1407 C C . LEU A 1 204 ? 15.158 39.866 29.741 1.00 70.96 220 LEU A C 1
ATOM 1408 O O . LEU A 1 204 ? 15.318 41.023 30.121 1.00 73.17 220 LEU A O 1
ATOM 1410 N N . LEU A 1 205 ? 14.219 39.509 28.869 1.00 66.60 221 LEU A N 1
ATOM 1411 C CA . LEU A 1 205 ? 13.284 40.470 28.296 1.00 61.53 221 LEU A CA 1
ATOM 1412 C C . LEU A 1 205 ? 11.871 39.903 28.413 1.00 58.87 221 LEU A C 1
ATOM 1413 O O . LEU A 1 205 ? 10.884 40.642 28.418 1.00 56.77 221 LEU A O 1
ATOM 1418 N N . ALA A 1 206 ? 11.793 38.579 28.519 1.00 56.47 222 ALA A N 1
ATOM 1419 C CA . ALA A 1 206 ? 10.516 37.882 28.644 1.00 54.39 222 ALA A CA 1
ATOM 1420 C C . ALA A 1 206 ? 10.066 37.823 30.102 1.00 52.29 222 ALA A C 1
ATOM 1421 O O . ALA A 1 206 ? 8.875 37.682 30.391 1.00 50.67 222 ALA A O 1
ATOM 1423 N N . GLY A 1 207 ? 11.030 37.926 31.012 1.00 50.56 223 GLY A N 1
ATOM 1424 C CA . GLY A 1 207 ? 10.729 37.876 32.432 1.00 47.66 223 GLY A CA 1
ATOM 1425 C C . GLY A 1 207 ? 10.552 39.247 33.056 1.00 44.95 223 GLY A C 1
ATOM 1426 O O . GLY A 1 207 ? 10.421 40.246 32.348 1.00 46.52 223 GLY A O 1
ATOM 1427 N N . GLN A 1 208 ? 10.548 39.298 34.383 1.00 41.26 224 GLN A N 1
ATOM 1428 C CA . GLN A 1 208 ? 10.376 40.555 35.098 1.00 37.18 224 GLN A CA 1
ATOM 1429 C C . GLN A 1 208 ? 11.565 41.504 34.898 1.00 31.02 224 GLN A C 1
ATOM 1430 O O . GLN A 1 208 ? 12.725 41.107 35.012 1.00 27.32 224 GLN A O 1
ATOM 1436 N N . PRO A 1 209 ? 11.279 42.784 34.602 1.00 27.20 225 PRO A N 1
ATOM 1437 C CA . PRO A 1 209 ? 12.306 43.808 34.375 1.00 25.93 225 PRO A CA 1
ATOM 1438 C C . PRO A 1 209 ? 13.102 44.284 35.590 1.00 23.33 225 PRO A C 1
ATOM 1439 O O . PRO A 1 209 ? 12.686 44.118 36.738 1.00 21.21 225 PRO A O 1
ATOM 1443 N N . LEU A 1 210 ? 14.263 44.871 35.314 1.00 21.33 226 LEU A N 1
ATOM 1444 C CA . LEU A 1 210 ? 15.100 45.425 36.362 1.00 20.81 226 LEU A CA 1
ATOM 1445 C C . LEU A 1 210 ? 14.370 46.692 36.790 1.00 22.20 226 LEU A C 1
ATOM 1446 O O . LEU A 1 210 ? 13.404 47.103 36.148 1.00 19.81 226 LEU A O 1
ATOM 1451 N N . GLU A 1 211 ? 14.828 47.316 37.866 1.00 22.59 227 GLU A N 1
ATOM 1452 C CA . GLU A 1 211 ? 14.199 48.540 38.339 1.00 23.57 227 GLU A CA 1
ATOM 1453 C C . GLU A 1 211 ? 15.252 49.460 38.934 1.00 22.72 227 GLU A C 1
ATOM 1454 O O . GLU A 1 211 ? 16.350 49.023 39.256 1.00 21.28 227 GLU A O 1
ATOM 1460 N N . VAL A 1 212 ? 14.922 50.740 39.059 1.00 22.63 228 VAL A N 1
ATOM 1461 C CA . VAL A 1 212 ? 15.835 51.698 39.667 1.00 21.54 228 VAL A CA 1
ATOM 1462 C C . VAL A 1 212 ? 15.153 52.144 40.955 1.00 18.69 228 VAL A C 1
ATOM 1463 O O . VAL A 1 212 ? 13.963 52.480 40.958 1.00 15.57 228 VAL A O 1
ATOM 1467 N N . ASP A 1 213 ? 15.905 52.111 42.049 1.00 16.46 229 ASP A N 1
ATOM 1468 C CA . ASP A 1 213 ? 15.398 52.497 43.355 1.00 17.94 229 ASP A CA 1
ATOM 1469 C C . ASP A 1 213 ? 16.062 53.817 43.775 1.00 17.07 229 ASP A C 1
ATOM 1470 O O . ASP A 1 213 ? 17.252 53.853 44.081 1.00 15.26 229 ASP A O 1
ATOM 1475 N N . GLY A 1 214 ? 15.289 54.903 43.778 1.00 18.87 230 GLY A N 1
ATOM 1476 C CA . GLY A 1 214 ? 15.838 56.202 44.140 1.00 16.19 230 GLY A CA 1
ATOM 1477 C C . GLY A 1 214 ? 15.518 56.691 45.537 1.00 16.14 230 GLY A C 1
ATOM 1478 O O . GLY A 1 214 ? 15.608 57.886 45.813 1.00 15.54 230 GLY A O 1
ATOM 1479 N N . GLU A 1 215 ? 15.161 55.778 46.433 1.00 13.87 231 GLU A N 1
ATOM 1480 C CA . GLU A 1 215 ? 14.821 56.158 47.798 1.00 16.09 231 GLU A CA 1
ATOM 1481 C C . GLU A 1 215 ? 15.922 56.916 48.560 1.00 19.18 231 GLU A C 1
ATOM 1482 O O . GLU A 1 215 ? 15.651 57.963 49.136 1.00 19.71 231 GLU A O 1
ATOM 1488 N N . TYR A 1 216 ? 17.152 56.393 48.559 1.00 16.64 232 TYR A N 1
ATOM 1489 C CA . TYR A 1 216 ? 18.255 57.017 49.292 1.00 17.60 232 TYR A CA 1
ATOM 1490 C C . TYR A 1 216 ? 19.347 57.635 48.432 1.00 18.53 232 TYR A C 1
ATOM 1491 O O . TYR A 1 216 ? 20.130 58.464 48.900 1.00 18.94 232 TYR A O 1
ATOM 1500 N N . MET A 1 217 ? 19.423 57.204 47.184 1.00 18.82 233 MET A N 1
ATOM 1501 C CA . MET A 1 217 ? 20.426 57.719 46.278 1.00 18.46 233 MET A CA 1
ATOM 1502 C C . MET A 1 217 ? 19.717 57.995 44.966 1.00 19.36 233 MET A C 1
ATOM 1503 O O . MET A 1 217 ? 19.165 57.082 44.355 1.00 17.27 233 MET A O 1
ATOM 1508 N N . SER A 1 218 ? 19.712 59.256 44.539 1.00 17.20 234 SER A N 1
ATOM 1509 C CA . SER A 1 218 ? 19.047 59.608 43.293 1.00 16.83 234 SER A CA 1
ATOM 1510 C C . SER A 1 218 ? 19.515 60.965 42.806 1.00 16.26 234 SER A C 1
ATOM 1511 O O . SER A 1 218 ? 20.430 61.550 43.372 1.00 17.15 234 SER A O 1
ATOM 1514 N N . GLY A 1 219 ? 18.892 61.452 41.740 1.00 17.01 235 GLY A N 1
ATOM 1515 C CA . GLY A 1 219 ? 19.242 62.757 41.211 1.00 16.93 235 GLY A CA 1
ATOM 1516 C C . GLY A 1 219 ? 18.169 63.743 41.636 1.00 15.46 235 GLY A C 1
ATOM 1517 O O . GLY A 1 219 ? 17.268 63.387 42.387 1.00 13.93 235 GLY A O 1
ATOM 1518 N N . PRO A 1 220 ? 18.250 65.003 41.204 1.00 17.12 236 PRO A N 1
ATOM 1519 C CA . PRO A 1 220 ? 17.205 65.944 41.613 1.00 16.51 236 PRO A CA 1
ATOM 1520 C C . PRO A 1 220 ? 15.786 65.583 41.149 1.00 17.99 236 PRO A C 1
ATOM 1521 O O . PRO A 1 220 ? 14.817 65.984 41.786 1.00 18.23 236 PRO A O 1
ATOM 1525 N N . THR A 1 221 ? 15.650 64.829 40.052 1.00 18.52 237 THR A N 1
ATOM 1526 C CA . THR A 1 221 ? 14.307 64.487 39.547 1.00 17.65 237 THR A CA 1
ATOM 1527 C C . THR A 1 221 ? 13.476 63.630 40.503 1.00 18.20 237 THR A C 1
ATOM 1528 O O . THR A 1 221 ? 12.260 63.493 40.340 1.00 17.61 237 THR A O 1
ATOM 1532 N N . ARG A 1 222 ? 14.129 63.048 41.499 1.00 16.86 238 ARG A N 1
ATOM 1533 C CA . ARG A 1 222 ? 13.425 62.234 42.474 1.00 16.22 238 ARG A CA 1
ATOM 1534 C C . ARG A 1 222 ? 12.465 63.130 43.254 1.00 18.78 238 ARG A C 1
ATOM 1535 O O . ARG A 1 222 ? 11.470 62.657 43.797 1.00 19.72 238 ARG A O 1
ATOM 1543 N N . PHE A 1 223 ? 12.758 64.428 43.296 1.00 18.30 239 PHE A N 1
ATOM 1544 C CA . PHE A 1 223 ? 11.933 65.369 44.046 1.00 14.72 239 PHE A CA 1
ATOM 1545 C C . PHE A 1 223 ? 10.806 66.008 43.276 1.00 13.23 239 PHE A C 1
ATOM 1546 O O . PHE A 1 223 ? 10.052 66.775 43.842 1.00 18.26 239 PHE A O 1
ATOM 1554 N N . ILE A 1 224 ? 10.684 65.693 41.994 1.00 13.88 240 ILE A N 1
ATOM 1555 C CA . ILE A 1 224 ? 9.609 66.245 41.183 1.00 15.02 240 ILE A CA 1
ATOM 1556 C C . ILE A 1 224 ? 8.294 65.583 41.587 1.00 17.10 240 ILE A C 1
ATOM 1557 O O . ILE A 1 224 ? 8.237 64.380 41.816 1.00 17.14 240 ILE A O 1
ATOM 1562 N N . ASN A 1 225 ? 7.235 66.376 41.686 1.00 18.16 241 ASN A N 1
ATOM 1563 C CA . ASN A 1 225 ? 5.934 65.858 42.075 1.00 16.92 241 ASN A CA 1
ATOM 1564 C C . ASN A 1 225 ? 5.140 65.200 40.947 1.00 17.77 241 ASN A C 1
ATOM 1565 O O . ASN A 1 225 ? 5.346 65.477 39.759 1.00 17.03 241 ASN A O 1
ATOM 1570 N N . HIS A 1 226 ? 4.238 64.307 41.337 1.00 15.52 242 HIS A N 1
ATOM 1571 C CA . HIS A 1 226 ? 3.394 63.623 40.380 1.00 16.73 242 HIS A CA 1
ATOM 1572 C C . HIS A 1 226 ? 2.251 64.559 40.017 1.00 20.12 242 HIS A C 1
ATOM 1573 O O . HIS A 1 226 ? 1.804 65.354 40.848 1.00 21.08 242 HIS A O 1
ATOM 1580 N N . SER A 1 227 ? 1.792 64.468 38.774 1.00 22.17 243 SER A N 1
ATOM 1581 C CA . SER A 1 227 ? 0.666 65.261 38.300 1.00 24.80 243 SER A CA 1
ATOM 1582 C C . SER A 1 227 ? 0.041 64.530 37.122 1.00 28.56 243 SER A C 1
ATOM 1583 O O . SER A 1 227 ? 0.753 63.982 36.275 1.00 27.73 243 SER A O 1
ATOM 1586 N N . CYS A 1 228 ? -1.286 64.513 37.064 1.00 31.12 244 CYS A N 1
ATOM 1587 C CA . CYS A 1 228 ? -1.952 63.843 35.960 1.00 37.62 244 CYS A CA 1
ATOM 1588 C C . CYS A 1 228 ? -1.930 64.704 34.690 1.00 36.68 244 CYS A C 1
ATOM 1589 O O . CYS A 1 228 ? -2.335 64.260 33.618 1.00 35.63 244 CYS A O 1
ATOM 1592 N N . ASP A 1 229 ? -1.455 65.940 34.825 1.00 36.30 245 ASP A N 1
ATOM 1593 C CA . ASP A 1 229 ? -1.307 66.839 33.685 1.00 35.51 245 ASP A CA 1
ATOM 1594 C C . ASP A 1 229 ? 0.111 67.392 33.795 1.00 31.90 245 ASP A C 1
ATOM 1595 O O . ASP A 1 229 ? 0.321 68.573 34.072 1.00 31.18 245 ASP A O 1
ATOM 1600 N N . PRO A 1 230 ? 1.110 66.534 33.544 1.00 27.90 246 PRO A N 1
ATOM 1601 C CA . PRO A 1 230 ? 2.531 66.871 33.616 1.00 24.65 246 PRO A CA 1
ATOM 1602 C C . PRO A 1 230 ? 3.049 67.722 32.479 1.00 24.06 246 PRO A C 1
ATOM 1603 O O . PRO A 1 230 ? 2.416 67.829 31.430 1.00 24.83 246 PRO A O 1
ATOM 1607 N N . ASN A 1 231 ? 4.212 68.326 32.704 1.00 22.73 247 ASN A N 1
ATOM 1608 C CA . ASN A 1 231 ? 4.862 69.146 31.693 1.00 23.15 247 ASN A CA 1
ATOM 1609 C C . ASN A 1 231 ? 6.146 68.404 31.321 1.00 22.48 247 ASN A C 1
ATOM 1610 O O . ASN A 1 231 ? 6.902 68.817 30.437 1.00 21.67 247 ASN A O 1
ATOM 1615 N N . MET A 1 232 ? 6.364 67.288 32.015 1.00 20.35 248 MET A N 1
ATOM 1616 C CA . MET A 1 232 ? 7.510 66.416 31.781 1.00 21.57 248 MET A CA 1
ATOM 1617 C C . MET A 1 232 ? 7.002 64.984 31.663 1.00 21.01 248 MET A C 1
ATOM 1618 O O . MET A 1 232 ? 5.906 64.669 32.118 1.00 20.81 248 MET A O 1
ATOM 1623 N N . ALA A 1 233 ? 7.797 64.118 31.049 1.00 21.12 249 ALA A N 1
ATOM 1624 C CA . ALA A 1 233 ? 7.427 62.713 30.923 1.00 19.83 249 ALA A CA 1
ATOM 1625 C C . ALA A 1 233 ? 8.694 61.887 30.782 1.00 20.78 249 ALA A C 1
ATOM 1626 O O . ALA A 1 233 ? 9.725 62.392 30.335 1.00 21.26 249 ALA A O 1
ATOM 1628 N N . ILE A 1 234 ? 8.625 60.617 31.169 1.00 21.71 250 ILE A N 1
ATOM 1629 C CA . ILE A 1 234 ? 9.791 59.755 31.056 1.00 20.72 250 ILE A CA 1
ATOM 1630 C C . ILE A 1 234 ? 9.879 59.055 29.708 1.00 19.37 250 ILE A C 1
ATOM 1631 O O . ILE A 1 234 ? 8.885 58.580 29.169 1.00 17.82 250 ILE A O 1
ATOM 1636 N N . PHE A 1 235 ? 11.089 59.022 29.163 1.00 22.46 251 PHE A N 1
ATOM 1637 C CA . PHE A 1 235 ? 11.364 58.378 27.883 1.00 22.47 251 PHE A CA 1
ATOM 1638 C C . PHE A 1 235 ? 12.526 57.419 28.105 1.00 23.43 251 PHE A C 1
ATOM 1639 O O . PHE A 1 235 ? 13.412 57.681 28.933 1.00 19.29 251 PHE A O 1
ATOM 1647 N N . ALA A 1 236 ? 12.519 56.307 27.374 1.00 23.84 252 ALA A N 1
ATOM 1648 C CA . ALA A 1 236 ? 13.597 55.332 27.481 1.00 21.91 252 ALA A CA 1
ATOM 1649 C C . ALA A 1 236 ? 14.663 55.716 26.469 1.00 21.31 252 ALA A C 1
ATOM 1650 O O . ALA A 1 236 ? 14.350 55.971 25.308 1.00 22.48 252 ALA A O 1
ATOM 1652 N N . ARG A 1 237 ? 15.911 55.798 26.917 1.00 20.42 253 ARG A N 1
ATOM 1653 C CA . ARG A 1 237 ? 17.027 56.117 26.035 1.00 22.71 253 ARG A CA 1
ATOM 1654 C C . ARG A 1 237 ? 17.940 54.910 26.089 1.00 24.14 253 ARG A C 1
ATOM 1655 O O . ARG A 1 237 ? 18.229 54.385 27.169 1.00 25.44 253 ARG A O 1
ATOM 1663 N N . VAL A 1 238 ? 18.396 54.480 24.922 1.00 24.81 254 VAL A N 1
ATOM 1664 C CA . VAL A 1 238 ? 19.258 53.316 24.821 1.00 23.96 254 VAL A CA 1
ATOM 1665 C C . VAL A 1 238 ? 20.640 53.662 24.312 1.00 24.70 254 VAL A C 1
ATOM 1666 O O . VAL A 1 238 ? 20.791 54.411 23.351 1.00 25.23 254 VAL A O 1
ATOM 1670 N N . GLY A 1 239 ? 21.648 53.119 24.978 1.00 27.83 255 GLY A N 1
ATOM 1671 C CA . GLY A 1 239 ? 23.018 53.316 24.540 1.00 28.95 255 GLY A CA 1
ATOM 1672 C C . GLY A 1 239 ? 23.304 52.092 23.683 1.00 28.94 255 GLY A C 1
ATOM 1673 O O . GLY A 1 239 ? 22.713 51.922 22.616 1.00 28.59 255 GLY A O 1
ATOM 1674 N N . ASP A 1 240 ? 24.185 51.221 24.157 1.00 30.52 256 ASP A N 1
ATOM 1675 C CA . ASP A 1 240 ? 24.509 50.002 23.427 1.00 32.71 256 ASP A CA 1
ATOM 1676 C C . ASP A 1 240 ? 23.221 49.184 23.311 1.00 32.74 256 ASP A C 1
ATOM 1677 O O . ASP A 1 240 ? 22.479 49.059 24.280 1.00 34.37 256 ASP A O 1
ATOM 1682 N N . HIS A 1 241 ? 22.947 48.636 22.128 1.00 33.04 257 HIS A N 1
ATOM 1683 C CA . HIS A 1 241 ? 21.729 47.851 21.929 1.00 32.14 257 HIS A CA 1
ATOM 1684 C C . HIS A 1 241 ? 21.686 46.593 22.786 1.00 31.19 257 HIS A C 1
ATOM 1685 O O . HIS A 1 241 ? 20.616 46.061 23.071 1.00 30.45 257 HIS A O 1
ATOM 1692 N N . ALA A 1 242 ? 22.850 46.121 23.214 1.00 31.33 258 ALA A N 1
ATOM 1693 C CA . ALA A 1 242 ? 22.904 44.926 24.040 1.00 32.79 258 ALA A CA 1
ATOM 1694 C C . ALA A 1 242 ? 22.454 45.227 25.480 1.00 33.90 258 ALA A C 1
ATOM 1695 O O . ALA A 1 242 ? 22.241 44.315 26.285 1.00 31.75 258 ALA A O 1
ATOM 1697 N N . ASP A 1 243 ? 22.302 46.509 25.799 1.00 34.89 259 ASP A N 1
ATOM 1698 C CA . ASP A 1 243 ? 21.884 46.900 27.139 1.00 35.83 259 ASP A CA 1
ATOM 1699 C C . ASP A 1 243 ? 20.466 47.447 27.175 1.00 33.89 259 ASP A C 1
ATOM 1700 O O . ASP A 1 243 ? 20.139 48.277 28.023 1.00 34.47 259 ASP A O 1
ATOM 1705 N N . LYS A 1 244 ? 19.627 46.976 26.259 1.00 32.65 260 LYS A N 1
ATOM 1706 C CA . LYS A 1 244 ? 18.236 47.413 26.196 1.00 32.17 260 LYS A CA 1
ATOM 1707 C C . LYS A 1 244 ? 17.502 47.086 27.497 1.00 32.12 260 LYS A C 1
ATOM 1708 O O . LYS A 1 244 ? 16.531 47.755 27.866 1.00 33.91 260 LYS A O 1
ATOM 1714 N N . HIS A 1 245 ? 17.967 46.057 28.196 1.00 29.51 261 HIS A N 1
ATOM 1715 C CA . HIS A 1 245 ? 17.334 45.661 29.446 1.00 29.26 261 HIS A CA 1
ATOM 1716 C C . HIS A 1 245 ? 17.677 46.626 30.591 1.00 27.91 261 HIS A C 1
ATOM 1717 O O . HIS A 1 245 ? 17.036 46.610 31.648 1.00 26.84 261 HIS A O 1
ATOM 1724 N N . ILE A 1 246 ? 18.696 47.456 30.385 1.00 26.15 262 ILE A N 1
ATOM 1725 C CA . ILE A 1 246 ? 19.076 48.441 31.390 1.00 27.19 262 ILE A CA 1
ATOM 1726 C C . ILE A 1 246 ? 19.060 49.832 30.765 1.00 26.11 262 ILE A C 1
ATOM 1727 O O . ILE A 1 246 ? 19.996 50.614 30.951 1.00 26.32 262 ILE A O 1
ATOM 1732 N N . HIS A 1 247 ? 18.003 50.144 30.019 1.00 23.19 263 HIS A N 1
ATOM 1733 C CA . HIS A 1 247 ? 17.909 51.448 29.379 1.00 21.20 263 HIS A CA 1
ATOM 1734 C C . HIS A 1 247 ? 17.786 52.541 30.435 1.00 21.25 263 HIS A C 1
ATOM 1735 O O . HIS A 1 247 ? 17.468 52.266 31.596 1.00 21.25 263 HIS A O 1
ATOM 1742 N N . ASP A 1 248 ? 18.063 53.773 30.028 1.00 21.25 264 ASP A N 1
ATOM 1743 C CA . ASP A 1 248 ? 17.989 54.926 30.917 1.00 22.23 264 ASP A CA 1
ATOM 1744 C C . ASP A 1 248 ? 16.554 55.405 31.023 1.00 21.77 264 ASP A C 1
ATOM 1745 O O . ASP A 1 248 ? 15.728 55.100 30.161 1.00 24.90 264 ASP A O 1
ATOM 1750 N N . LEU A 1 249 ? 16.270 56.164 32.079 1.00 18.49 265 LEU A N 1
ATOM 1751 C CA . LEU A 1 249 ? 14.954 56.748 32.284 1.00 17.31 265 LEU A CA 1
ATOM 1752 C C . LEU A 1 249 ? 15.219 58.244 32.112 1.00 18.79 265 LEU A C 1
ATOM 1753 O O . LEU A 1 249 ? 15.704 58.904 33.028 1.00 19.92 265 LEU A O 1
ATOM 1758 N N . ALA A 1 250 ? 14.915 58.774 30.931 1.00 19.32 266 ALA A N 1
ATOM 1759 C CA . ALA A 1 250 ? 15.191 60.177 30.645 1.00 17.10 266 ALA A CA 1
ATOM 1760 C C . ALA A 1 250 ? 13.965 61.069 30.622 1.00 17.36 266 ALA A C 1
ATOM 1761 O O . ALA A 1 250 ? 13.025 60.830 29.868 1.00 19.04 266 ALA A O 1
ATOM 1763 N N . LEU A 1 251 ? 13.979 62.115 31.443 1.00 17.52 267 LEU A N 1
ATOM 1764 C CA . LEU A 1 251 ? 12.850 63.036 31.497 1.00 18.52 267 LEU A CA 1
ATOM 1765 C C . LEU A 1 251 ? 13.022 64.227 30.558 1.00 18.74 267 LEU A C 1
ATOM 1766 O O . LEU A 1 251 ? 14.011 64.957 30.628 1.00 19.38 267 LEU A O 1
ATOM 1771 N N . PHE A 1 252 ? 12.042 64.398 29.673 1.00 18.18 268 PHE A N 1
ATOM 1772 C CA . PHE A 1 252 ? 12.014 65.475 28.691 1.00 18.83 268 PHE A CA 1
ATOM 1773 C C . PHE A 1 252 ? 10.798 66.352 28.987 1.00 20.04 268 PHE A C 1
ATOM 1774 O O . PHE A 1 252 ? 9.801 65.874 29.525 1.00 19.22 268 PHE A O 1
ATOM 1782 N N . ALA A 1 253 ? 10.879 67.635 28.642 1.00 21.62 269 ALA A N 1
ATOM 1783 C CA . ALA A 1 253 ? 9.748 68.529 28.839 1.00 21.47 269 ALA A CA 1
ATOM 1784 C C . ALA A 1 253 ? 8.812 68.236 27.669 1.00 23.35 269 ALA A C 1
ATOM 1785 O O . ALA A 1 253 ? 9.235 68.201 26.513 1.00 22.32 269 ALA A O 1
ATOM 1787 N N . ILE A 1 254 ? 7.543 68.002 27.972 1.00 23.81 270 ILE A N 1
ATOM 1788 C CA . ILE A 1 254 ? 6.566 67.704 26.939 1.00 26.19 270 ILE A CA 1
ATOM 1789 C C . ILE A 1 254 ? 5.703 68.941 26.679 1.00 29.14 270 ILE A C 1
ATOM 1790 O O . ILE A 1 254 ? 4.732 68.900 25.921 1.00 29.33 270 ILE A O 1
ATOM 1795 N N . LYS A 1 255 ? 6.083 70.043 27.318 1.00 28.27 271 LYS A N 1
ATOM 1796 C CA . LYS A 1 255 ? 5.385 71.311 27.195 1.00 27.99 271 LYS A CA 1
ATOM 1797 C C . LYS A 1 255 ? 6.418 72.381 27.471 1.00 28.26 271 LYS A C 1
ATOM 1798 O O . LYS A 1 255 ? 7.472 72.098 28.043 1.00 24.36 271 LYS A O 1
ATOM 1804 N N . ASP A 1 256 ? 6.117 73.612 27.064 1.00 30.67 272 ASP A N 1
ATOM 1805 C CA . ASP A 1 256 ? 7.019 74.727 27.317 1.00 29.02 272 ASP A CA 1
ATOM 1806 C C . ASP A 1 256 ? 6.913 74.974 28.817 1.00 27.11 272 ASP A C 1
ATOM 1807 O O . ASP A 1 256 ? 5.809 75.009 29.362 1.00 25.79 272 ASP A O 1
ATOM 1812 N N . ILE A 1 257 ? 8.047 75.128 29.493 1.00 23.99 273 ILE A N 1
ATOM 1813 C CA . ILE A 1 257 ? 8.015 75.371 30.929 1.00 20.73 273 ILE A CA 1
ATOM 1814 C C . ILE A 1 257 ? 8.725 76.667 31.300 1.00 19.82 273 ILE A C 1
ATOM 1815 O O . ILE A 1 257 ? 9.945 76.691 31.458 1.00 17.69 273 ILE A O 1
ATOM 1820 N N . PRO A 1 258 ? 7.967 77.770 31.425 1.00 19.74 274 PRO A N 1
ATOM 1821 C CA . PRO A 1 258 ? 8.543 79.070 31.785 1.00 19.48 274 PRO A CA 1
ATOM 1822 C C . PRO A 1 258 ? 9.330 78.955 33.089 1.00 21.56 274 PRO A C 1
ATOM 1823 O O . PRO A 1 258 ? 8.877 78.293 34.035 1.00 23.97 274 PRO A O 1
ATOM 1827 N N . LYS A 1 259 ? 10.500 79.589 33.143 1.00 20.27 275 LYS A N 1
ATOM 1828 C CA . LYS A 1 259 ? 11.329 79.538 34.344 1.00 18.10 275 LYS A CA 1
ATOM 1829 C C . LYS A 1 259 ? 10.486 79.823 35.591 1.00 19.82 275 LYS A C 1
ATOM 1830 O O . LYS A 1 259 ? 9.622 80.706 35.589 1.00 16.40 275 LYS A O 1
ATOM 1836 N N . GLY A 1 260 ? 10.717 79.053 36.650 1.00 20.06 276 GLY A N 1
ATOM 1837 C CA . GLY A 1 260 ? 9.962 79.256 37.879 1.00 21.35 276 GLY A CA 1
ATOM 1838 C C . GLY A 1 260 ? 8.684 78.436 38.003 1.00 22.46 276 GLY A C 1
ATOM 1839 O O . GLY A 1 260 ? 7.992 78.503 39.024 1.00 20.74 276 GLY A O 1
ATOM 1840 N N . THR A 1 261 ? 8.358 77.673 36.965 1.00 21.53 277 THR A N 1
ATOM 1841 C CA . THR A 1 261 ? 7.169 76.835 36.982 1.00 22.95 277 THR A CA 1
ATOM 1842 C C . THR A 1 261 ? 7.555 75.456 37.519 1.00 20.94 277 THR A C 1
ATOM 1843 O O . THR A 1 261 ? 8.588 74.906 37.142 1.00 23.14 277 THR A O 1
ATOM 1847 N N . GLU A 1 262 ? 6.740 74.907 38.408 1.00 16.06 278 GLU A N 1
ATOM 1848 C CA . GLU A 1 262 ? 7.039 73.596 38.967 1.00 17.11 278 GLU A CA 1
ATOM 1849 C C . GLU A 1 262 ? 6.992 72.492 37.917 1.00 16.90 278 GLU A C 1
ATOM 1850 O O . GLU A 1 262 ? 6.079 72.438 37.084 1.00 15.08 278 GLU A O 1
ATOM 1856 N N . LEU A 1 263 ? 7.990 71.618 37.959 1.00 17.83 279 LEU A N 1
ATOM 1857 C CA . LEU A 1 263 ? 8.066 70.498 37.039 1.00 17.22 279 LEU A CA 1
ATOM 1858 C C . LEU A 1 263 ? 7.262 69.367 37.654 1.00 18.76 279 LEU A C 1
ATOM 1859 O O . LEU A 1 263 ? 7.234 69.210 38.874 1.00 20.51 279 LEU A O 1
ATOM 1864 N N . THR A 1 264 ? 6.609 68.575 36.811 1.00 19.75 280 THR A N 1
ATOM 1865 C CA . THR A 1 264 ? 5.820 67.448 37.290 1.00 18.22 280 THR A CA 1
ATOM 1866 C C . THR A 1 264 ? 5.772 66.386 36.200 1.00 20.29 280 THR A C 1
ATOM 1867 O O . THR A 1 264 ? 5.912 66.704 35.017 1.00 21.73 280 THR A O 1
ATOM 1871 N N . PHE A 1 265 ? 5.612 65.125 36.598 1.00 21.00 281 PHE A N 1
ATOM 1872 C CA . PHE A 1 265 ? 5.455 64.043 35.632 1.00 22.01 281 PHE A CA 1
ATOM 1873 C C . PHE A 1 265 ? 4.443 63.037 36.167 1.00 23.41 281 PHE A C 1
ATOM 1874 O O . PHE A 1 265 ? 4.133 63.039 37.359 1.00 22.59 281 PHE A O 1
ATOM 1882 N N . ASP A 1 266 ? 3.870 62.234 35.271 1.00 24.55 282 ASP A N 1
ATOM 1883 C CA . ASP A 1 266 ? 2.860 61.260 35.662 1.00 25.43 282 ASP A CA 1
ATOM 1884 C C . ASP A 1 266 ? 3.488 59.969 36.168 1.00 27.56 282 ASP A C 1
ATOM 1885 O O . ASP A 1 266 ? 3.955 59.142 35.386 1.00 28.12 282 ASP A O 1
ATOM 1890 N N . TYR A 1 267 ? 3.499 59.811 37.490 1.00 27.23 283 TYR A N 1
ATOM 1891 C CA . TYR A 1 267 ? 4.060 58.635 38.134 1.00 29.88 283 TYR A CA 1
ATOM 1892 C C . TYR A 1 267 ? 3.234 57.408 37.807 1.00 32.18 283 TYR A C 1
ATOM 1893 O O . TYR A 1 267 ? 3.689 56.283 37.996 1.00 34.23 283 TYR A O 1
ATOM 1902 N N . VAL A 1 268 ? 2.019 57.629 37.318 1.00 35.91 284 VAL A N 1
ATOM 1903 C CA . VAL A 1 268 ? 1.107 56.532 37.000 1.00 40.51 284 VAL A CA 1
ATOM 1904 C C . VAL A 1 268 ? 0.927 56.180 35.517 1.00 42.30 284 VAL A C 1
ATOM 1905 O O . VAL A 1 268 ? 0.361 55.142 35.197 1.00 43.82 284 VAL A O 1
ATOM 1909 N N . ASN A 1 269 ? 1.400 57.033 34.614 1.00 46.51 285 ASN A N 1
ATOM 1910 C CA . ASN A 1 269 ? 1.276 56.772 33.182 1.00 47.14 285 ASN A CA 1
ATOM 1911 C C . ASN A 1 269 ? 2.653 56.744 32.534 1.00 48.78 285 ASN A C 1
ATOM 1912 O O . ASN A 1 269 ? 3.426 57.695 32.656 1.00 49.91 285 ASN A O 1
ATOM 1914 C CA . LYS A 1 283 ? 3.019 44.742 41.774 1.00 70.04 299 LYS A CA 1
ATOM 1915 C CA . ILE A 1 284 ? 1.167 46.943 44.256 1.00 66.99 300 ILE A CA 1
ATOM 1916 C CA . SER A 1 285 ? -0.221 43.762 45.826 1.00 56.55 301 SER A CA 1
ATOM 1917 C CA . GLU A 1 286 ? 3.129 42.783 47.381 1.00 50.18 302 GLU A CA 1
ATOM 1918 C CA . MET A 1 287 ? 3.670 46.070 49.199 1.00 41.94 303 MET A CA 1
ATOM 1919 C CA . THR A 1 288 ? 4.432 45.203 52.849 1.00 39.80 304 THR A CA 1
ATOM 1920 C CA . LYS A 1 289 ? 3.445 41.571 52.256 1.00 46.77 305 LYS A CA 1
ATOM 1921 C CA . CYS A 1 290 ? 6.300 40.353 54.470 1.00 56.22 306 CYS A CA 1
ATOM 1922 C CA . LEU A 1 291 ? 5.267 42.876 57.108 1.00 61.52 307 LEU A CA 1
ATOM 1923 C CA . CYS A 1 292 ? 1.546 42.154 57.438 1.00 66.84 308 CYS A CA 1
#

Foldseek 3Di:
DAAEAEEEPADDDDDDPLADEDDAAAEDPPDDAQDPVQFAFWADPELVCCLDCPTPQCVVPDAPVRAQADDDDDRGLFGDPCCLVVLAAGRAEAPHYPYDCPRSRCSQVVFAPFYKYWYQDNPDGIFIFGQAKAAARGWHGFKHAYKAAVVVLVVCVVPDDCVLVQVLFKAFLLNQADLDPPPCLRNNGAIIGGNSRYTHPCSRHAADPDFQKEWGWYDYGPSGSSPTITIIGGNHTGHGPRTGYYHSPDDDDDDDDDDD

InterPro domains:
  IPR001214 SET domain [PF00856] (173-296)
  IPR001214 SET domain [PS50280] (162-297)
  IPR001214 SET domain [SM00317] (162-303)
  IPR003616 Post-SET domain [PS50868] (315-331)
  IPR007728 Pre-SET domain [PF05033] (36-154)
  IPR007728 Pre-SET domain [PS50867] (77-159)
  IPR007728 Pre-SET domain [SM00468] (30-146)
  IPR046341 SET domain superfamily [G3DSA:2.170.270.10] (30-331)
  IPR046341 SET domain superfamily [SSF82199] (39-328)
  IPR050973 Histone-lysine N-methyltransferase, H3 Lys-9 specific [PTHR46223] (38-331)

B-factor: mean 31.65, std 14.88, range [10.08, 90.42]

Nearest PDB structures (foldseek):
  1ml9-assembly1_A  TM=1.004E+00  e=2.963E-61  Neurospora crassa
  1peg-assembly1_A  TM=9.192E-01  e=8.551E-43  Neurospora crassa
  4nvq-assembly1_B  TM=9.043E-01  e=4.577E-20  Homo sapiens
  5v9i-assembly1_A  TM=8.656E-01  e=1.185E-20  Homo sapiens
  8vv8-assembly2_B  TM=8.781E-01  e=4.577E-20  Homo sapiens

Organism: Neurospora crassa (strain ATCC 24698 / 74-OR23-1A / CBS 708.71 / DSM 1257 / FGSC 987) (NCBI:txid367110)

Sequence (260 aa):
QLPISIVNREDDAFLNPNFRFIDHSIIGKNVPVADQSFRVGCSCASDEECMYSTCQCLDEMAPDKRFAYYSQGAKKGLLRDRVLQSQEPIYECHQGCACSKDCPNRVVERGRTVPLQIFRTKDRGWGVKCPVNIKRGQFVDRYLGEIITSEEADRRRAESTIARRKDVYLFALDKFSDPDSLDPLLAGQPLEVDGEYMSGPTRFINHSCDPNMAIFARVGDHADKHIHDLALFAIKDIPKGTELTFDYVNKISEMTKCLC